Protein AF-A0A166MZ26-F1 (afdb_monomer_lite)

Sequence (326 aa):
MDIFSALHQPAPILRTLHLRFDRKETHPVVSSALSSSIFASDAPQLREIFLLNVELPPQFPASFRRLESSMFSSFSTRRFPLEFVAFCPNLHDFVVYGKDMQLTPGSTPHNHDQNRNRLQRVLIVLKTGYHDALDAIGAAHIQDVGVGMGMTDHHGQFLDVLRHDGPLEMFIAIRNAGLLVEYRNVKSGLYRRFVAPRDMKPDAPLVAHYVKNTTLSSRVETFYTSTGLLSALNALHRLPECTLFGIGIDPGHGLYAQDMPVSVPKLRKLEIWGDEGHVDAGAVAAFIERCLTDIPIPLTVAFQSSLTVTGTLDGDRFILADPFSE

Organism: NCBI:txid1314781

Radius of gyration: 23.47 Å; chains: 1; bounding box: 51×43×66 Å

Structure (mmCIF, N/CA/C/O backbone):
data_AF-A0A166MZ26-F1
#
_entry.id   AF-A0A166MZ26-F1
#
loop_
_atom_site.group_PDB
_atom_site.id
_atom_site.type_symbol
_atom_site.label_atom_id
_atom_site.label_alt_id
_atom_site.label_comp_id
_atom_site.label_asym_id
_atom_site.label_entity_id
_atom_site.label_seq_id
_atom_site.pdbx_PDB_ins_code
_atom_site.Cartn_x
_atom_site.Cartn_y
_atom_site.Cartn_z
_atom_site.occupancy
_atom_site.B_iso_or_equiv
_atom_site.auth_seq_id
_atom_site.auth_comp_id
_atom_site.auth_asym_id
_atom_site.auth_atom_id
_atom_site.pdbx_PDB_model_num
ATOM 1 N N . MET A 1 1 ? 15.932 -21.140 -30.440 1.00 36.84 1 MET A N 1
ATOM 2 C CA . MET A 1 1 ? 15.379 -20.452 -31.623 1.00 36.84 1 MET A CA 1
ATOM 3 C C . MET A 1 1 ? 14.570 -19.291 -31.087 1.00 36.84 1 MET A C 1
ATOM 5 O O . MET A 1 1 ? 13.717 -19.519 -30.240 1.00 36.84 1 MET A O 1
ATOM 9 N N . ASP A 1 2 ? 14.952 -18.073 -31.443 1.00 44.28 2 ASP A N 1
ATOM 10 C CA . ASP A 1 2 ? 14.504 -16.868 -30.757 1.00 44.28 2 ASP A CA 1
ATOM 11 C C . ASP A 1 2 ? 13.169 -16.375 -31.343 1.00 44.28 2 ASP A C 1
ATOM 13 O O . ASP A 1 2 ? 13.107 -15.992 -32.517 1.00 44.28 2 ASP A O 1
ATOM 17 N N . ILE A 1 3 ? 12.095 -16.406 -30.544 1.00 50.50 3 ILE A N 1
ATOM 18 C CA . ILE A 1 3 ? 10.762 -15.897 -30.928 1.00 50.50 3 ILE A CA 1
ATOM 19 C C . ILE A 1 3 ? 10.839 -14.419 -31.354 1.00 50.50 3 ILE A C 1
ATOM 21 O O . ILE A 1 3 ? 9.982 -13.948 -32.097 1.00 50.50 3 ILE A O 1
ATOM 25 N N . PHE A 1 4 ? 11.897 -13.693 -30.977 1.00 53.53 4 PHE A N 1
ATOM 26 C CA . PHE A 1 4 ? 12.098 -12.295 -31.360 1.00 53.53 4 PHE A CA 1
ATOM 27 C C . PHE A 1 4 ? 12.323 -12.078 -32.864 1.00 53.53 4 PHE A C 1
ATOM 29 O O . PHE A 1 4 ? 12.077 -10.977 -33.355 1.00 53.53 4 PHE A O 1
ATOM 36 N N . SER A 1 5 ? 12.673 -13.118 -33.631 1.00 53.59 5 SER A N 1
ATOM 37 C CA . SER A 1 5 ? 12.641 -13.055 -35.103 1.00 53.59 5 SER A CA 1
ATOM 38 C C . SER A 1 5 ? 11.220 -12.849 -35.660 1.00 53.59 5 SER A C 1
ATOM 40 O O . SER A 1 5 ? 11.060 -12.181 -36.677 1.00 53.59 5 SER A O 1
ATOM 42 N N . ALA A 1 6 ? 10.177 -13.319 -34.962 1.00 51.44 6 ALA A N 1
ATOM 43 C CA . ALA A 1 6 ? 8.777 -13.094 -35.337 1.00 51.44 6 ALA A CA 1
ATOM 44 C C . ALA A 1 6 ? 8.298 -11.656 -35.052 1.00 51.44 6 ALA A C 1
ATOM 46 O O . ALA A 1 6 ? 7.378 -11.180 -35.707 1.00 51.44 6 ALA A O 1
ATOM 47 N N . LEU A 1 7 ? 8.952 -10.935 -34.130 1.00 54.91 7 LEU A N 1
ATOM 48 C CA . LEU A 1 7 ? 8.683 -9.513 -33.863 1.00 54.91 7 LEU A CA 1
ATOM 49 C C . LEU A 1 7 ? 9.318 -8.569 -34.896 1.00 54.91 7 LEU A C 1
ATOM 51 O O . LEU A 1 7 ? 9.093 -7.369 -34.835 1.00 54.91 7 LEU A O 1
ATOM 55 N N . HIS A 1 8 ? 10.094 -9.087 -35.855 1.00 58.84 8 HIS A N 1
ATOM 56 C CA . HIS A 1 8 ? 10.559 -8.296 -37.002 1.00 58.84 8 HIS A CA 1
ATOM 57 C C . HIS A 1 8 ? 9.459 -8.116 -38.070 1.00 58.84 8 HIS A C 1
ATOM 59 O O . HIS A 1 8 ? 9.708 -7.520 -39.115 1.00 58.84 8 HIS A O 1
ATOM 65 N N . GLN A 1 9 ? 8.255 -8.651 -37.830 1.00 61.81 9 GLN A N 1
ATOM 66 C CA . GLN A 1 9 ? 7.058 -8.406 -38.632 1.00 61.81 9 GLN A CA 1
ATOM 67 C C . GLN A 1 9 ? 6.142 -7.391 -37.931 1.00 61.81 9 GLN A C 1
ATOM 69 O O . GLN A 1 9 ? 6.120 -7.356 -36.697 1.00 61.81 9 GLN A O 1
ATOM 74 N N . PRO A 1 10 ? 5.343 -6.607 -38.683 1.00 66.00 10 PRO A N 1
ATOM 75 C CA . PRO A 1 10 ? 4.399 -5.669 -38.096 1.00 66.00 10 PRO A CA 1
ATOM 76 C C . PRO A 1 10 ? 3.491 -6.326 -37.052 1.00 66.00 10 PRO A C 1
ATOM 78 O O . PRO A 1 10 ? 2.862 -7.349 -37.320 1.00 66.00 10 PRO A O 1
ATOM 81 N N . ALA A 1 11 ? 3.372 -5.705 -35.878 1.00 73.31 11 ALA A N 1
ATOM 82 C CA . ALA A 1 11 ? 2.560 -6.176 -34.759 1.00 73.31 11 ALA A CA 1
ATOM 83 C C . ALA A 1 11 ? 1.410 -5.185 -34.455 1.00 73.31 11 ALA A C 1
ATOM 85 O O . ALA A 1 11 ? 1.315 -4.654 -33.343 1.00 73.31 11 ALA A O 1
ATOM 86 N N . PRO A 1 12 ? 0.506 -4.910 -35.424 1.00 75.88 12 PRO A N 1
ATOM 87 C CA . PRO A 1 12 ? -0.431 -3.781 -35.379 1.00 75.88 12 PRO A CA 1
ATOM 88 C C . PRO A 1 12 ? -1.416 -3.825 -34.203 1.00 75.88 12 PRO A C 1
ATOM 90 O O . PRO A 1 12 ? -1.951 -2.793 -33.798 1.00 75.88 12 PRO A O 1
ATOM 93 N N . ILE A 1 13 ? -1.648 -5.020 -33.659 1.00 83.19 13 ILE A N 1
ATOM 94 C CA . ILE A 1 13 ? -2.567 -5.291 -32.550 1.00 83.19 13 ILE A CA 1
ATOM 95 C C . ILE A 1 13 ? -1.851 -5.505 -31.209 1.00 83.19 13 ILE A C 1
ATOM 97 O O . ILE A 1 13 ? -2.515 -5.765 -30.208 1.00 83.19 13 ILE A O 1
ATOM 101 N N . LEU A 1 14 ? -0.515 -5.436 -31.168 1.00 84.00 14 LEU A N 1
ATOM 102 C CA . LEU A 1 14 ? 0.243 -5.635 -29.935 1.00 84.00 14 LEU A CA 1
ATOM 103 C C . LEU A 1 14 ? -0.072 -4.504 -28.956 1.00 84.00 14 LEU A C 1
ATOM 105 O O . LEU A 1 14 ? 0.273 -3.351 -29.206 1.00 84.00 14 LEU A O 1
ATOM 109 N N . ARG A 1 15 ? -0.725 -4.852 -27.845 1.00 88.06 15 ARG A N 1
ATOM 110 C CA . ARG A 1 15 ? -1.086 -3.919 -26.766 1.00 88.06 15 ARG A CA 1
ATOM 111 C C . ARG A 1 15 ? -0.145 -3.986 -25.573 1.00 88.06 15 ARG A C 1
ATOM 113 O O . ARG A 1 15 ? 0.171 -2.951 -24.993 1.00 88.06 15 ARG A O 1
ATOM 120 N N . THR A 1 16 ? 0.345 -5.181 -25.272 1.00 89.62 16 THR A N 1
ATOM 121 C CA . THR A 1 16 ? 1.123 -5.459 -24.067 1.00 89.62 16 THR A CA 1
ATOM 122 C C . THR A 1 16 ? 2.343 -6.293 -24.431 1.00 89.62 16 THR A C 1
ATOM 124 O O . THR A 1 16 ? 2.218 -7.308 -25.118 1.00 89.62 16 THR A O 1
ATOM 127 N N . LEU A 1 17 ? 3.524 -5.878 -23.970 1.00 87.25 17 LEU A N 1
ATOM 128 C CA . LEU A 1 17 ? 4.780 -6.597 -24.181 1.00 87.25 17 LEU A CA 1
ATOM 129 C C . LEU A 1 17 ? 5.407 -6.996 -22.846 1.00 87.25 17 LEU A C 1
ATOM 131 O O . LEU A 1 17 ? 5.770 -6.143 -22.040 1.00 87.25 17 LEU A O 1
ATOM 135 N N . HIS A 1 18 ? 5.575 -8.300 -22.627 1.00 88.50 18 HIS A N 1
ATOM 136 C CA . HIS A 1 18 ? 6.269 -8.836 -21.457 1.00 88.50 18 HIS A CA 1
ATOM 137 C C . HIS A 1 18 ? 7.569 -9.498 -21.906 1.00 88.50 18 HIS A C 1
ATOM 139 O O . HIS A 1 18 ? 7.536 -10.516 -22.593 1.00 88.50 18 HIS A O 1
ATOM 145 N N . LEU A 1 19 ? 8.708 -8.960 -21.475 1.00 85.81 19 LEU A N 1
ATOM 146 C CA . LEU A 1 19 ? 10.014 -9.579 -21.688 1.00 85.81 19 LEU A CA 1
ATOM 147 C C . LEU A 1 19 ? 10.599 -9.961 -20.338 1.00 85.81 19 LEU A C 1
ATOM 149 O O . LEU A 1 19 ? 10.724 -9.129 -19.439 1.00 85.81 19 LEU A O 1
ATOM 153 N N . ARG A 1 20 ? 10.924 -11.242 -20.182 1.00 84.38 20 ARG A N 1
ATOM 154 C CA . ARG A 1 20 ? 11.409 -11.797 -18.921 1.00 84.38 20 ARG A CA 1
ATOM 155 C C . ARG A 1 20 ? 12.573 -12.730 -19.191 1.00 84.38 20 ARG A C 1
ATOM 157 O O . ARG A 1 20 ? 12.407 -13.706 -19.916 1.00 84.38 20 ARG A O 1
ATOM 164 N N . PHE A 1 21 ? 13.710 -12.444 -18.575 1.00 79.94 21 PHE A N 1
ATOM 165 C CA . PHE A 1 21 ? 14.882 -13.315 -18.603 1.00 79.94 21 PHE A CA 1
ATOM 166 C C . PHE A 1 21 ? 15.144 -13.901 -17.214 1.00 79.94 21 PHE A C 1
ATOM 168 O O . PHE A 1 21 ? 14.696 -13.347 -16.204 1.00 79.94 21 PHE A O 1
ATOM 175 N N . ASP A 1 22 ? 15.803 -15.065 -17.178 1.00 73.06 22 ASP A N 1
ATOM 176 C CA . ASP A 1 22 ? 16.037 -15.822 -15.945 1.00 73.06 22 ASP A CA 1
ATOM 177 C C . ASP A 1 22 ? 16.770 -14.959 -14.902 1.00 73.06 22 ASP A C 1
ATOM 179 O O . ASP A 1 22 ? 17.637 -14.140 -15.210 1.00 73.06 22 ASP A O 1
ATOM 183 N N . ARG A 1 23 ? 16.414 -15.165 -13.634 1.00 64.44 23 ARG A N 1
ATOM 184 C CA . ARG A 1 23 ? 17.009 -14.510 -12.464 1.00 64.44 23 ARG A CA 1
ATOM 185 C C . ARG A 1 23 ? 18.457 -14.938 -12.221 1.00 64.44 23 ARG A C 1
ATOM 187 O O . ARG A 1 23 ? 19.134 -14.312 -11.413 1.00 64.44 23 ARG A O 1
ATOM 194 N N . LYS A 1 24 ? 18.905 -16.022 -12.864 1.00 65.62 24 LYS A N 1
ATOM 195 C CA . LYS A 1 24 ? 20.288 -16.517 -12.796 1.00 65.62 24 LYS A CA 1
ATOM 196 C C . LYS A 1 24 ? 21.265 -15.707 -13.651 1.00 65.62 24 LYS A C 1
ATOM 198 O O . LYS A 1 24 ? 22.465 -15.796 -13.413 1.00 65.62 24 LYS A O 1
ATOM 203 N N . GLU A 1 25 ? 20.766 -14.927 -14.610 1.00 64.56 25 GLU A N 1
ATOM 204 C CA . GLU A 1 25 ? 21.599 -14.044 -15.425 1.00 64.56 25 GLU A CA 1
ATOM 205 C C . GLU A 1 25 ? 22.102 -12.878 -14.570 1.00 64.56 25 GLU A C 1
ATOM 207 O O . GLU A 1 25 ? 21.323 -12.048 -14.091 1.00 64.56 25 GLU A O 1
ATOM 212 N N . THR A 1 26 ? 23.420 -12.812 -14.372 1.00 64.56 26 THR A N 1
ATOM 213 C CA . THR A 1 26 ? 24.077 -11.773 -13.562 1.00 64.56 26 THR A CA 1
ATOM 214 C C . THR A 1 26 ? 24.031 -10.392 -14.216 1.00 64.56 26 THR A C 1
ATOM 216 O O . THR A 1 26 ? 24.267 -9.382 -13.549 1.00 64.56 26 THR A O 1
ATOM 219 N N . HIS A 1 27 ? 23.710 -10.333 -15.510 1.00 68.00 27 HIS A N 1
ATOM 220 C CA . HIS A 1 27 ? 23.586 -9.105 -16.283 1.00 68.00 27 HIS A CA 1
ATOM 221 C C . HIS A 1 27 ? 22.223 -9.040 -16.984 1.00 68.00 27 HIS A C 1
ATOM 223 O O . HIS A 1 27 ? 21.739 -10.071 -17.451 1.00 68.00 27 HIS A O 1
ATOM 229 N N . PRO A 1 28 ? 21.602 -7.849 -17.094 1.00 69.69 28 PRO A N 1
ATOM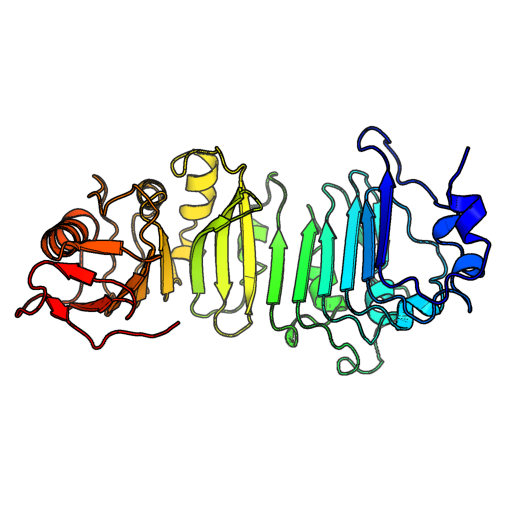 230 C CA . PRO A 1 28 ? 20.389 -7.690 -17.879 1.00 69.69 28 PRO A CA 1
ATOM 231 C C . PRO A 1 28 ? 20.662 -8.031 -19.335 1.00 69.69 28 PRO A C 1
ATOM 233 O O . PRO A 1 28 ? 21.724 -7.704 -19.871 1.00 69.69 28 PRO A O 1
ATOM 236 N N . VAL A 1 29 ? 19.684 -8.651 -19.979 1.00 77.75 29 VAL A N 1
ATOM 237 C CA . VAL A 1 29 ? 19.809 -9.052 -21.375 1.00 77.75 29 VAL A CA 1
ATOM 238 C C . VAL A 1 29 ? 19.468 -7.869 -22.272 1.00 77.75 29 VAL A C 1
ATOM 240 O O . VAL A 1 29 ? 18.396 -7.271 -22.154 1.00 77.75 29 VAL A O 1
ATOM 243 N N . VAL A 1 30 ? 20.365 -7.550 -23.204 1.00 77.94 30 VAL A N 1
ATOM 244 C CA . VAL A 1 30 ? 20.043 -6.672 -24.332 1.00 77.94 30 VAL A CA 1
ATOM 245 C C . VAL A 1 30 ? 19.147 -7.465 -25.273 1.00 77.94 30 VAL A C 1
ATOM 247 O O . VAL A 1 30 ? 19.606 -8.354 -25.990 1.00 77.94 30 VAL A O 1
ATOM 250 N N . SER A 1 31 ? 17.848 -7.181 -25.239 1.00 73.81 31 SER A N 1
ATOM 251 C CA . SER A 1 31 ? 16.897 -7.852 -26.117 1.00 73.81 31 SER A CA 1
ATOM 252 C C . SER A 1 31 ? 16.785 -7.101 -27.437 1.00 73.81 31 SER A C 1
ATOM 254 O O . SER A 1 31 ? 16.426 -5.923 -27.464 1.00 73.81 31 SER A O 1
ATOM 256 N N . SER A 1 32 ? 17.015 -7.811 -28.544 1.00 70.69 32 SER A N 1
ATOM 257 C CA . SER A 1 32 ? 16.735 -7.301 -29.889 1.00 70.69 32 SER A CA 1
ATOM 258 C C . SER A 1 32 ? 15.274 -6.878 -30.044 1.00 70.69 32 SER A C 1
ATOM 260 O O . SER A 1 32 ? 15.013 -5.953 -30.805 1.00 70.69 32 SER A O 1
ATOM 262 N N . ALA A 1 33 ? 14.354 -7.458 -29.255 1.00 68.56 33 ALA A N 1
ATOM 263 C CA . ALA A 1 33 ? 12.940 -7.095 -29.197 1.00 68.56 33 ALA A CA 1
ATOM 264 C C . ALA A 1 33 ? 12.696 -5.627 -28.822 1.00 68.56 33 ALA A C 1
ATOM 266 O O . ALA A 1 33 ? 11.638 -5.113 -29.146 1.00 68.56 33 ALA A O 1
ATOM 267 N N . LEU A 1 34 ? 13.644 -4.957 -28.154 1.00 74.31 34 LEU A N 1
ATOM 268 C CA . LEU A 1 34 ? 13.553 -3.540 -27.784 1.00 74.31 34 LEU A CA 1
ATOM 269 C C . LEU A 1 34 ? 14.206 -2.594 -28.794 1.00 74.31 34 LEU A C 1
ATOM 271 O O . LEU A 1 34 ? 14.275 -1.391 -28.544 1.00 74.31 34 LEU A O 1
ATOM 275 N N . SER A 1 35 ? 14.678 -3.111 -29.929 1.00 69.62 35 SER A N 1
ATOM 276 C CA . SER A 1 35 ? 15.239 -2.282 -30.991 1.00 69.62 35 SER A CA 1
ATOM 277 C C . SER A 1 35 ? 14.223 -1.239 -31.458 1.00 69.62 35 SER A C 1
ATOM 279 O O . SER A 1 35 ? 13.043 -1.538 -31.665 1.00 69.62 35 SER A O 1
ATOM 281 N N . SER A 1 36 ? 14.694 -0.015 -31.702 1.00 64.12 36 SER A N 1
ATOM 282 C CA . SER A 1 36 ? 13.882 1.049 -32.299 1.00 64.12 36 SER A CA 1
ATOM 283 C C . SER A 1 36 ? 13.267 0.618 -33.634 1.00 64.12 36 SER A C 1
ATOM 285 O O . SER A 1 36 ? 12.156 1.038 -33.945 1.00 64.12 36 SER A O 1
ATOM 287 N N . SER A 1 37 ? 13.923 -0.287 -34.369 1.00 62.22 37 SER A N 1
ATOM 288 C CA . SER A 1 37 ? 13.424 -0.849 -35.628 1.00 62.22 37 SER A CA 1
ATOM 289 C C . SER A 1 37 ? 12.193 -1.749 -35.478 1.00 62.22 37 SER A C 1
ATOM 291 O O . SER A 1 37 ? 11.463 -1.899 -36.445 1.00 62.22 37 SER A O 1
ATOM 293 N N . ILE A 1 38 ? 11.945 -2.333 -34.299 1.00 61.50 38 ILE A N 1
ATOM 294 C CA . ILE A 1 38 ? 10.808 -3.244 -34.063 1.00 61.50 38 ILE A CA 1
ATOM 295 C C . ILE A 1 38 ? 9.529 -2.478 -33.711 1.00 61.50 38 ILE A C 1
ATOM 297 O O . ILE A 1 38 ? 8.429 -2.950 -33.985 1.00 61.50 38 ILE A O 1
ATOM 301 N N . PHE A 1 39 ? 9.638 -1.275 -33.134 1.00 62.38 39 PHE A N 1
ATOM 302 C CA . PHE A 1 39 ? 8.455 -0.506 -32.732 1.00 62.38 39 PHE A CA 1
ATOM 303 C C . PHE A 1 39 ? 8.335 0.903 -33.327 1.00 62.38 39 PHE A C 1
ATOM 305 O O . PHE A 1 39 ? 7.443 1.650 -32.925 1.00 62.38 39 PHE A O 1
ATOM 312 N N . ALA A 1 40 ? 9.188 1.299 -34.274 1.00 56.06 40 ALA A N 1
ATOM 313 C CA . ALA A 1 40 ? 9.112 2.625 -34.898 1.00 56.06 40 ALA A CA 1
ATOM 314 C C . ALA A 1 40 ? 7.775 2.895 -35.622 1.00 56.06 40 ALA A C 1
ATOM 316 O O . ALA A 1 40 ? 7.303 4.031 -35.610 1.00 56.06 40 ALA A O 1
ATOM 317 N N . SER A 1 41 ? 7.133 1.872 -36.195 1.00 56.44 41 SER A N 1
ATOM 318 C CA . SER A 1 41 ? 5.846 1.995 -36.913 1.00 56.44 41 SER A CA 1
ATOM 319 C C . SER A 1 41 ? 4.860 0.853 -36.651 1.00 56.44 41 SER A C 1
ATOM 321 O O . SER A 1 41 ? 3.683 0.954 -36.992 1.00 56.44 41 SER A O 1
ATOM 323 N N . ASP A 1 42 ? 5.320 -0.212 -35.998 1.00 64.88 42 ASP A N 1
ATOM 324 C CA . ASP A 1 42 ? 4.745 -1.544 -36.185 1.00 64.88 42 ASP A CA 1
ATOM 325 C C . ASP A 1 42 ? 3.889 -2.032 -35.013 1.00 64.88 42 ASP A C 1
ATOM 327 O O . ASP A 1 42 ? 3.102 -2.956 -35.187 1.00 64.88 42 ASP A O 1
ATOM 331 N N . ALA A 1 43 ? 3.955 -1.368 -33.853 1.00 78.12 43 ALA A N 1
ATOM 332 C CA . ALA A 1 43 ? 3.103 -1.636 -32.688 1.00 78.12 43 ALA A CA 1
ATOM 333 C C . ALA A 1 43 ? 2.317 -0.381 -32.241 1.00 78.12 43 ALA A C 1
ATOM 335 O O . ALA A 1 43 ? 2.500 0.122 -31.129 1.00 78.12 43 ALA A O 1
ATOM 336 N N . PRO A 1 44 ? 1.432 0.178 -33.088 1.00 81.19 44 PRO A N 1
ATOM 337 C CA . PRO A 1 44 ? 0.693 1.406 -32.798 1.00 81.19 44 PRO A CA 1
ATOM 338 C C . PRO A 1 44 ? -0.256 1.299 -31.591 1.00 81.19 44 PRO A C 1
ATOM 340 O O . PRO A 1 44 ? -0.610 2.324 -30.991 1.00 81.19 44 PRO A O 1
ATOM 343 N N . GLN A 1 45 ? -0.685 0.086 -31.244 1.00 86.50 45 GLN A N 1
ATOM 344 C CA . GLN A 1 45 ? -1.578 -0.176 -30.117 1.00 86.50 45 GLN A CA 1
ATOM 345 C C . GLN A 1 45 ? -0.846 -0.460 -28.804 1.00 86.50 45 GLN A C 1
ATOM 347 O O . GLN A 1 45 ? -1.522 -0.670 -27.804 1.00 86.50 45 GLN A O 1
ATOM 352 N N . LEU A 1 46 ? 0.491 -0.421 -28.771 1.00 89.25 46 LEU A N 1
ATOM 353 C CA . LEU A 1 46 ? 1.243 -0.705 -27.552 1.00 89.25 46 LEU A CA 1
ATOM 354 C C . LEU A 1 46 ? 0.882 0.322 -26.469 1.00 89.25 46 LEU A C 1
ATOM 356 O O . LEU A 1 46 ? 0.941 1.531 -26.716 1.00 89.25 46 LEU A O 1
ATOM 360 N N . ARG A 1 47 ? 0.466 -0.176 -25.304 1.00 91.88 47 ARG A N 1
ATOM 361 C CA . ARG A 1 47 ? 0.092 0.589 -24.105 1.00 91.88 47 ARG A CA 1
ATOM 362 C C . ARG A 1 47 ? 0.859 0.155 -22.874 1.00 91.88 47 ARG A C 1
ATOM 364 O O . ARG A 1 47 ? 1.071 0.975 -21.989 1.00 91.88 47 ARG A O 1
ATOM 371 N N . GLU A 1 48 ? 1.313 -1.090 -22.832 1.00 93.50 48 GLU A N 1
ATOM 372 C CA . GLU A 1 48 ? 1.911 -1.645 -21.627 1.00 93.50 48 GLU A CA 1
ATOM 373 C C . GLU A 1 48 ? 3.224 -2.364 -21.924 1.00 93.50 48 GLU A C 1
ATOM 375 O O . GLU A 1 48 ? 3.331 -3.128 -22.892 1.00 93.50 48 GLU A O 1
ATOM 380 N N . ILE A 1 49 ? 4.219 -2.156 -21.062 1.00 90.88 49 ILE A N 1
ATOM 381 C CA . ILE A 1 49 ? 5.492 -2.871 -21.138 1.00 90.88 49 ILE A CA 1
ATOM 382 C C . ILE A 1 49 ? 5.956 -3.353 -19.765 1.00 90.88 49 ILE A C 1
ATOM 384 O O . ILE A 1 49 ? 6.009 -2.595 -18.801 1.00 90.88 49 ILE A O 1
ATOM 388 N N . PHE A 1 50 ? 6.338 -4.624 -19.686 1.00 90.88 50 PHE A N 1
ATOM 389 C CA . PHE A 1 50 ? 6.822 -5.248 -18.460 1.00 90.88 50 PHE A CA 1
ATOM 390 C C . PHE A 1 50 ? 8.155 -5.932 -18.737 1.00 90.88 50 PHE A C 1
ATOM 392 O O . PHE A 1 50 ? 8.215 -6.956 -19.422 1.00 90.88 50 PHE A O 1
ATOM 399 N N . LEU A 1 51 ? 9.229 -5.361 -18.201 1.00 88.50 51 LEU A N 1
ATOM 400 C CA . LEU A 1 51 ? 10.596 -5.810 -18.417 1.00 88.50 51 LEU A CA 1
ATOM 401 C C . LEU A 1 51 ? 11.192 -6.380 -17.131 1.00 88.50 51 LEU A C 1
ATOM 403 O O . LEU A 1 51 ? 11.314 -5.684 -16.124 1.00 88.50 51 LEU A O 1
ATOM 407 N N . LEU A 1 52 ? 11.611 -7.644 -17.178 1.00 86.50 52 LEU A N 1
ATOM 408 C CA . LEU A 1 52 ? 12.317 -8.324 -16.094 1.00 86.50 52 LEU A CA 1
ATOM 409 C C . LEU A 1 52 ? 13.703 -8.772 -16.564 1.00 86.50 52 LEU A C 1
ATOM 411 O O . LEU A 1 52 ? 13.817 -9.638 -17.431 1.00 86.50 52 LEU A O 1
ATOM 415 N N . ASN A 1 53 ? 14.735 -8.210 -15.938 1.00 82.50 53 ASN A N 1
ATOM 416 C CA . ASN A 1 53 ? 16.147 -8.423 -16.245 1.00 82.50 53 ASN A CA 1
ATOM 417 C C . ASN A 1 53 ? 16.497 -8.108 -17.714 1.00 82.50 53 ASN A C 1
ATOM 419 O O . ASN A 1 53 ? 17.264 -8.827 -18.350 1.00 82.50 53 ASN A O 1
ATOM 423 N N . VAL A 1 54 ? 15.909 -7.034 -18.257 1.00 83.38 54 VAL A N 1
ATOM 424 C CA . VAL A 1 54 ? 16.140 -6.549 -19.628 1.00 83.38 54 VAL A CA 1
ATOM 425 C C . VAL A 1 54 ? 16.806 -5.182 -19.582 1.00 83.38 54 VAL A C 1
ATOM 427 O O . VAL A 1 54 ? 16.410 -4.324 -18.793 1.00 83.38 54 VAL A O 1
ATOM 430 N N . GLU A 1 55 ? 17.796 -4.968 -20.441 1.00 80.94 55 GLU A N 1
ATOM 431 C CA . GLU A 1 55 ? 18.412 -3.659 -20.628 1.00 80.94 55 GLU A CA 1
ATOM 432 C C . GLU A 1 55 ? 17.539 -2.772 -21.526 1.00 80.94 55 GLU A C 1
ATOM 434 O O . GLU A 1 55 ? 17.186 -3.160 -22.642 1.00 80.94 55 GLU A O 1
ATOM 439 N N . LEU A 1 56 ? 17.199 -1.574 -21.040 1.00 81.38 56 LEU A N 1
ATOM 440 C CA . LEU A 1 56 ? 16.569 -0.552 -21.871 1.00 81.38 56 LEU A CA 1
ATOM 441 C C . LEU A 1 56 ? 17.556 -0.079 -22.951 1.00 81.38 56 LEU A C 1
ATOM 443 O O . LEU A 1 56 ? 18.720 0.174 -22.632 1.00 81.38 56 LEU A O 1
ATOM 447 N N . PRO A 1 57 ? 17.117 0.076 -24.212 1.00 79.69 57 PRO A N 1
ATOM 448 C CA . PRO A 1 57 ? 17.983 0.573 -25.270 1.00 79.69 57 PRO A CA 1
ATOM 449 C C . PRO A 1 57 ? 18.383 2.034 -24.998 1.00 79.69 57 PRO A C 1
ATOM 451 O O . PRO A 1 57 ? 17.592 2.787 -24.429 1.00 79.69 57 PRO A O 1
ATOM 454 N N . PRO A 1 58 ? 19.562 2.479 -25.471 1.00 76.06 58 PRO A N 1
ATOM 455 C CA . PRO A 1 58 ? 20.006 3.870 -25.327 1.00 76.06 58 PRO A CA 1
ATOM 456 C C . PRO A 1 58 ? 19.132 4.868 -26.104 1.00 76.06 58 PRO A C 1
ATOM 458 O O . PRO A 1 58 ? 19.200 6.067 -25.868 1.00 76.06 58 PRO A O 1
ATOM 461 N N . GLN A 1 59 ? 18.328 4.387 -27.056 1.00 79.75 59 GLN A N 1
ATOM 462 C CA . GLN A 1 59 ? 17.332 5.175 -27.773 1.00 79.75 59 GLN A CA 1
ATOM 463 C C . GLN A 1 59 ? 15.977 4.489 -27.635 1.00 79.75 59 GLN A C 1
ATOM 465 O O . GLN A 1 59 ? 15.809 3.348 -28.072 1.00 79.75 59 GLN A O 1
ATOM 470 N N . PHE A 1 60 ? 15.005 5.180 -27.040 1.00 84.38 60 PHE A N 1
ATOM 471 C CA . PHE A 1 60 ? 13.674 4.616 -26.844 1.00 84.38 60 PHE A CA 1
ATOM 472 C C . PHE A 1 60 ? 12.896 4.544 -28.169 1.00 84.38 60 PHE A C 1
ATOM 474 O O . PHE A 1 60 ? 12.843 5.533 -28.910 1.00 84.38 60 PHE A O 1
ATOM 481 N N . PRO A 1 61 ? 12.252 3.405 -28.476 1.00 84.44 61 PRO A N 1
ATOM 482 C CA . PRO A 1 61 ? 11.365 3.291 -29.625 1.00 84.44 61 PRO A CA 1
ATOM 483 C C . PRO A 1 61 ? 10.217 4.310 -29.569 1.00 84.44 61 PRO A C 1
ATOM 485 O O . PRO A 1 61 ? 9.625 4.536 -28.516 1.00 84.44 61 PRO A O 1
ATOM 488 N N . ALA A 1 62 ? 9.850 4.903 -30.710 1.00 82.94 62 ALA A N 1
ATOM 489 C CA . ALA A 1 62 ? 8.821 5.950 -30.771 1.00 82.94 62 ALA A CA 1
ATOM 490 C C . ALA A 1 62 ? 7.442 5.501 -30.244 1.00 82.94 62 ALA A C 1
ATOM 492 O O . ALA A 1 62 ? 6.695 6.318 -29.701 1.00 82.94 62 ALA A O 1
ATOM 493 N N . SER A 1 63 ? 7.115 4.210 -30.355 1.00 83.56 63 SER A N 1
ATOM 494 C CA . SER A 1 63 ? 5.907 3.607 -29.774 1.00 83.56 63 SER A CA 1
ATOM 495 C C . SER A 1 63 ? 5.796 3.801 -28.264 1.00 83.56 63 SER A C 1
ATOM 497 O O . SER A 1 63 ? 4.678 3.896 -27.760 1.00 83.56 63 SER A O 1
ATOM 499 N N . PHE A 1 64 ? 6.918 3.915 -27.541 1.00 87.69 64 PHE A N 1
ATOM 500 C CA . PHE A 1 64 ? 6.904 4.045 -26.083 1.00 87.69 64 PHE A CA 1
ATOM 501 C C . PHE A 1 64 ? 6.222 5.339 -25.631 1.00 87.69 64 PHE A C 1
ATOM 503 O O . PHE A 1 64 ? 5.640 5.389 -24.554 1.00 87.69 64 PHE A O 1
ATOM 510 N N . ARG A 1 65 ? 6.142 6.350 -26.508 1.00 87.50 65 ARG A N 1
ATOM 511 C CA . ARG A 1 65 ? 5.377 7.581 -26.252 1.00 87.50 65 ARG A CA 1
ATOM 512 C C . ARG A 1 65 ? 3.880 7.338 -26.008 1.00 87.50 65 ARG A C 1
ATOM 514 O O . ARG A 1 65 ? 3.194 8.228 -25.510 1.00 87.50 65 ARG A O 1
ATOM 521 N N . ARG A 1 66 ? 3.358 6.171 -26.400 1.00 88.06 66 ARG A N 1
ATOM 522 C CA . ARG A 1 66 ? 1.951 5.766 -26.241 1.00 88.06 66 ARG A CA 1
ATOM 523 C C . ARG A 1 66 ? 1.711 4.898 -25.007 1.00 88.06 66 ARG A C 1
ATOM 525 O O . ARG A 1 66 ? 0.570 4.510 -24.791 1.00 88.06 66 ARG A O 1
ATOM 532 N N . LEU A 1 67 ? 2.757 4.563 -24.250 1.00 91.50 67 LEU A N 1
ATOM 533 C CA . LEU A 1 67 ? 2.617 3.731 -23.063 1.00 91.50 67 LEU A CA 1
ATOM 534 C C . LEU A 1 67 ? 1.777 4.447 -22.008 1.00 91.50 67 LEU A C 1
ATOM 536 O O . LEU A 1 67 ? 1.996 5.621 -21.723 1.00 91.50 67 LEU A O 1
ATOM 540 N N . GLU A 1 68 ? 0.842 3.693 -21.448 1.00 93.00 68 GLU A N 1
ATOM 541 C CA . GLU A 1 68 ? -0.018 4.050 -20.324 1.00 93.00 68 GLU A CA 1
ATOM 542 C C . GLU A 1 68 ? 0.487 3.377 -19.038 1.00 93.00 68 GLU A C 1
ATOM 544 O O . GLU A 1 68 ? 0.383 3.956 -17.961 1.00 93.00 68 GLU A O 1
ATOM 549 N N . SER A 1 69 ? 1.115 2.199 -19.140 1.00 92.56 69 SER A N 1
ATOM 550 C CA . SER A 1 69 ? 1.682 1.480 -17.996 1.00 92.56 69 SER A CA 1
ATOM 551 C C . SER A 1 69 ? 3.063 0.909 -18.305 1.00 92.56 69 SER A C 1
ATOM 553 O O . SER A 1 69 ? 3.330 0.430 -19.412 1.00 92.56 69 SER A O 1
ATOM 555 N N . SER A 1 70 ? 3.961 0.934 -17.321 1.00 91.62 70 SER A N 1
ATOM 556 C CA . SER A 1 70 ? 5.260 0.280 -17.447 1.00 91.62 70 SER A CA 1
ATOM 557 C C . SER A 1 70 ? 5.799 -0.264 -16.128 1.00 91.62 70 SER A C 1
ATOM 559 O O . SER A 1 70 ? 5.653 0.346 -15.070 1.00 91.62 70 SER A O 1
ATOM 561 N N . MET A 1 71 ? 6.465 -1.415 -16.208 1.00 89.81 71 MET A N 1
ATOM 562 C CA . MET A 1 71 ? 7.172 -2.035 -15.094 1.00 89.81 71 MET A CA 1
ATOM 563 C C . MET A 1 71 ? 8.575 -2.449 -15.515 1.00 89.81 71 MET A C 1
ATOM 565 O O . MET A 1 71 ? 8.752 -3.179 -16.490 1.00 89.81 71 MET A O 1
ATOM 569 N N . PHE A 1 72 ? 9.563 -2.068 -14.715 1.00 87.69 72 PHE A N 1
ATOM 570 C CA . PHE A 1 72 ? 10.956 -2.449 -14.890 1.00 87.69 72 PHE A CA 1
ATOM 571 C C . PHE A 1 72 ? 11.462 -3.123 -13.633 1.00 87.69 72 PHE A C 1
ATOM 573 O O . PHE A 1 72 ? 11.307 -2.608 -12.531 1.00 87.69 72 PHE A O 1
ATOM 580 N N . SER A 1 73 ? 12.080 -4.283 -13.795 1.00 83.56 73 SER A N 1
ATOM 581 C CA . SER A 1 73 ? 12.640 -5.043 -12.693 1.00 83.56 73 SER A CA 1
ATOM 582 C C . SER A 1 73 ? 14.024 -5.554 -13.063 1.00 83.56 73 SER A C 1
ATOM 584 O O . SER A 1 73 ? 14.166 -6.242 -14.070 1.00 83.56 73 SER A O 1
ATOM 586 N N . SER A 1 74 ? 15.038 -5.286 -12.244 1.00 77.94 74 SER A N 1
ATOM 587 C CA . SER A 1 74 ? 16.402 -5.793 -12.446 1.00 77.94 74 SER A CA 1
ATOM 588 C C . SER A 1 74 ? 17.007 -6.308 -11.142 1.00 77.94 74 SER A C 1
ATOM 590 O O . SER A 1 74 ? 16.844 -5.701 -10.086 1.00 77.94 74 SER A O 1
ATOM 592 N N . PHE A 1 75 ? 17.730 -7.426 -11.210 1.00 71.75 75 PHE A N 1
ATOM 593 C CA . PHE A 1 75 ? 18.446 -8.002 -10.062 1.00 71.75 75 PHE A CA 1
ATOM 594 C C . PHE A 1 75 ? 19.940 -7.644 -10.051 1.00 71.75 75 PHE A C 1
ATOM 596 O O . PHE A 1 75 ? 20.680 -8.149 -9.214 1.00 71.75 75 PHE A O 1
ATOM 603 N N . SER A 1 76 ? 20.380 -6.785 -10.972 1.00 67.69 76 SER A N 1
ATOM 604 C CA . SER A 1 76 ? 21.786 -6.421 -11.172 1.00 67.69 76 SER A CA 1
ATOM 605 C C . SER A 1 76 ? 22.060 -4.952 -10.829 1.00 67.69 76 SER A C 1
ATOM 607 O O . SER A 1 76 ? 21.148 -4.123 -10.772 1.00 67.69 76 SER A O 1
ATOM 609 N N . THR A 1 77 ? 23.338 -4.627 -10.625 1.00 59.16 77 THR A N 1
ATOM 610 C CA . THR A 1 77 ? 23.863 -3.273 -10.395 1.00 59.16 77 THR A CA 1
ATOM 611 C C . THR A 1 77 ? 23.811 -2.432 -11.673 1.00 59.16 77 THR A C 1
ATOM 613 O O . THR A 1 77 ? 24.804 -2.303 -12.388 1.00 59.16 77 THR A O 1
ATOM 616 N N . ARG A 1 78 ? 22.649 -1.869 -12.017 1.00 68.00 78 ARG A N 1
ATOM 617 C CA . ARG A 1 78 ? 22.470 -1.105 -13.268 1.00 68.00 78 ARG A CA 1
ATOM 618 C C . ARG A 1 78 ? 21.741 0.214 -13.072 1.00 68.00 78 ARG A C 1
ATOM 620 O O . ARG A 1 78 ? 21.051 0.417 -12.084 1.00 68.00 78 ARG A O 1
ATOM 627 N N . ARG A 1 79 ? 21.932 1.115 -14.035 1.00 71.50 79 ARG A N 1
ATOM 628 C CA . ARG A 1 79 ? 21.338 2.451 -14.075 1.00 71.50 79 ARG A CA 1
ATOM 629 C C . ARG A 1 79 ? 20.027 2.411 -14.861 1.00 71.50 79 ARG A C 1
ATOM 631 O O . ARG A 1 79 ? 20.032 1.933 -15.991 1.00 71.50 79 ARG A O 1
ATOM 638 N N . PHE A 1 80 ? 18.930 2.888 -14.283 1.00 77.56 80 PHE A N 1
ATOM 639 C CA . PHE A 1 80 ? 17.677 3.114 -14.999 1.00 77.56 80 PHE A CA 1
ATOM 640 C C . PHE A 1 80 ? 17.584 4.592 -15.410 1.00 77.56 80 PHE A C 1
ATOM 642 O O . PHE A 1 80 ? 17.677 5.468 -14.541 1.00 77.56 80 PHE A O 1
ATOM 649 N N . PRO A 1 81 ? 17.406 4.888 -16.706 1.00 80.88 81 PRO A N 1
ATOM 650 C CA . PRO A 1 81 ? 17.345 6.256 -17.203 1.00 80.88 81 PRO A CA 1
ATOM 651 C C . PRO A 1 81 ? 15.981 6.894 -16.893 1.00 80.88 81 PRO A C 1
ATOM 653 O O . PRO A 1 81 ? 14.969 6.532 -17.492 1.00 80.88 81 PRO A O 1
ATOM 656 N N . LEU A 1 82 ? 15.938 7.879 -15.986 1.00 77.56 82 LEU A N 1
ATOM 657 C CA . LEU A 1 82 ? 14.690 8.583 -15.635 1.00 77.56 82 LEU A CA 1
ATOM 658 C C . LEU A 1 82 ? 14.079 9.365 -16.806 1.00 77.56 82 LEU A C 1
ATOM 660 O O . LEU A 1 82 ? 12.872 9.589 -16.834 1.00 77.56 82 LEU A O 1
ATOM 664 N N . GLU A 1 83 ? 14.878 9.693 -17.823 1.00 80.38 83 GLU A N 1
ATOM 665 C CA . GLU A 1 83 ? 14.402 10.245 -19.098 1.00 80.38 83 GLU A CA 1
ATOM 666 C C . GLU A 1 83 ? 13.352 9.363 -19.795 1.00 80.38 83 GLU A C 1
ATOM 668 O O . GLU A 1 83 ? 12.560 9.883 -20.578 1.00 80.38 83 GLU A O 1
ATOM 673 N N . PHE A 1 84 ? 13.274 8.063 -19.476 1.00 85.25 84 PHE A N 1
ATOM 674 C CA . PHE A 1 84 ? 12.195 7.189 -19.940 1.00 85.25 84 PHE A CA 1
ATOM 675 C C . PHE A 1 84 ? 10.815 7.729 -19.543 1.00 85.25 84 PHE A C 1
ATOM 677 O O . PHE A 1 84 ? 9.890 7.745 -20.356 1.00 85.25 84 PHE A O 1
ATOM 684 N N . VAL A 1 85 ? 10.687 8.214 -18.305 1.00 83.44 85 VAL A N 1
ATOM 685 C CA . VAL A 1 85 ? 9.433 8.751 -17.769 1.00 83.44 85 VAL A CA 1
ATOM 686 C C . VAL A 1 85 ? 9.025 10.012 -18.529 1.00 83.44 85 VAL A C 1
ATOM 688 O O . VAL A 1 85 ? 7.862 10.163 -18.893 1.00 83.44 85 VAL A O 1
ATOM 691 N N . ALA A 1 86 ? 9.987 10.882 -18.842 1.00 79.62 86 ALA A N 1
ATOM 692 C CA . ALA A 1 86 ? 9.753 12.073 -19.657 1.00 79.62 86 ALA A CA 1
ATOM 693 C C . ALA A 1 86 ? 9.457 11.734 -21.131 1.00 79.62 86 ALA A C 1
ATOM 695 O O . ALA A 1 86 ? 8.707 12.446 -21.801 1.00 79.62 86 ALA A O 1
ATOM 696 N N . PHE A 1 87 ? 10.025 10.642 -21.648 1.00 84.75 87 PHE A N 1
ATOM 697 C CA . PHE A 1 87 ? 9.778 10.173 -23.009 1.00 84.75 87 PHE A CA 1
ATOM 698 C C . PHE A 1 87 ? 8.354 9.629 -23.200 1.00 84.75 87 PHE A C 1
ATOM 700 O O . PHE A 1 87 ? 7.841 9.665 -24.319 1.00 84.75 87 PHE A O 1
ATOM 707 N N . CYS A 1 88 ? 7.701 9.156 -22.136 1.00 88.25 88 CYS A N 1
ATOM 708 C CA . CYS A 1 88 ? 6.381 8.525 -22.176 1.00 88.25 88 CYS A CA 1
ATOM 709 C C . CYS A 1 88 ? 5.292 9.452 -21.592 1.00 88.25 88 CYS A C 1
ATOM 711 O O . CYS A 1 88 ? 4.870 9.246 -20.461 1.00 88.25 88 CYS A O 1
ATOM 713 N N . PRO A 1 89 ? 4.781 10.458 -22.332 1.00 86.19 89 PRO A N 1
ATOM 714 C CA . PRO A 1 89 ? 3.873 11.473 -21.775 1.00 86.19 89 PRO A CA 1
ATOM 715 C C . PRO A 1 89 ? 2.487 10.946 -21.364 1.00 86.19 89 PRO A C 1
ATOM 717 O O . PRO A 1 89 ? 1.773 11.604 -20.610 1.00 86.19 89 PRO A O 1
ATOM 720 N N . ASN A 1 90 ? 2.077 9.786 -21.884 1.00 88.25 90 ASN A N 1
ATOM 721 C CA . ASN A 1 90 ? 0.793 9.161 -21.554 1.00 88.25 90 ASN A CA 1
ATOM 722 C C . ASN A 1 90 ? 0.892 8.197 -20.366 1.00 88.25 90 ASN A C 1
ATOM 724 O O . ASN A 1 90 ? -0.097 7.549 -20.038 1.00 88.25 90 ASN A O 1
ATOM 728 N N . LEU A 1 91 ? 2.068 8.083 -19.742 1.00 89.19 91 LEU A N 1
ATOM 729 C CA . LEU A 1 91 ? 2.301 7.103 -18.698 1.00 89.19 91 LEU A CA 1
ATOM 730 C C . LEU A 1 91 ? 1.480 7.468 -17.459 1.00 89.19 91 LEU A C 1
ATOM 732 O O . LEU A 1 91 ? 1.653 8.537 -16.883 1.00 89.19 91 LEU A O 1
ATOM 736 N N . HIS A 1 92 ? 0.584 6.569 -17.069 1.00 87.94 92 HIS A N 1
ATOM 737 C CA . HIS A 1 92 ? -0.252 6.662 -15.878 1.00 87.94 92 HIS A CA 1
ATOM 738 C C . HIS A 1 92 ? 0.353 5.877 -14.717 1.00 87.94 92 HIS A C 1
ATOM 740 O O . HIS A 1 92 ? 0.367 6.371 -13.589 1.00 87.94 92 HIS A O 1
ATOM 746 N N . ASP A 1 93 ? 0.904 4.700 -15.022 1.00 87.06 93 ASP A N 1
ATOM 747 C CA . ASP A 1 93 ? 1.446 3.762 -14.045 1.00 87.06 93 ASP A CA 1
ATOM 748 C C . ASP A 1 93 ? 2.913 3.450 -14.327 1.00 87.06 93 ASP A C 1
ATOM 750 O O . ASP A 1 93 ? 3.273 2.966 -15.404 1.00 87.06 93 ASP A O 1
ATOM 754 N N . PHE A 1 94 ? 3.769 3.678 -13.336 1.00 87.94 94 PHE A N 1
ATOM 755 C CA . PHE A 1 94 ? 5.195 3.405 -13.445 1.00 87.94 94 PHE A CA 1
ATOM 756 C C . PHE A 1 94 ? 5.704 2.614 -12.248 1.00 87.94 94 PHE A C 1
ATOM 758 O O . PHE A 1 94 ? 5.637 3.065 -11.108 1.00 87.94 94 PHE A O 1
ATOM 765 N N . VAL A 1 95 ? 6.263 1.436 -12.507 1.00 86.12 95 VAL A N 1
ATOM 766 C CA . VAL A 1 95 ? 6.886 0.599 -11.484 1.00 86.12 95 VAL A CA 1
ATOM 767 C C . VAL A 1 95 ? 8.342 0.362 -11.844 1.00 86.12 95 VAL A C 1
ATOM 769 O O . VAL A 1 95 ? 8.662 -0.080 -12.945 1.00 86.12 95 VAL A O 1
ATOM 772 N N . VAL A 1 96 ? 9.239 0.596 -10.898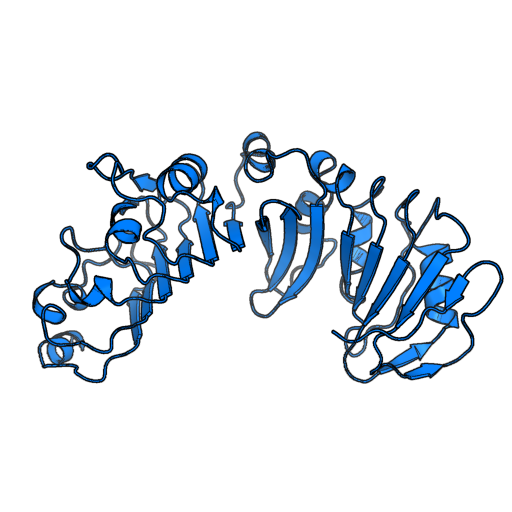 1.00 84.81 96 VAL A N 1
ATOM 773 C CA . VAL A 1 96 ? 10.665 0.330 -11.057 1.00 84.81 96 VAL A CA 1
ATOM 774 C C . VAL A 1 96 ? 11.192 -0.377 -9.813 1.00 84.81 96 VAL A C 1
ATOM 776 O O . VAL A 1 96 ? 11.090 0.128 -8.702 1.00 84.81 96 VAL A O 1
ATOM 779 N N . TYR A 1 97 ? 11.722 -1.584 -9.987 1.00 80.56 97 TYR A N 1
ATOM 780 C CA . TYR A 1 97 ? 12.186 -2.463 -8.918 1.00 80.56 97 TYR A CA 1
ATOM 781 C C . TYR A 1 97 ? 13.617 -2.932 -9.182 1.00 80.56 97 TYR A C 1
ATOM 783 O O . TYR A 1 97 ? 13.937 -3.430 -10.260 1.00 80.56 97 TYR A O 1
ATOM 791 N N . GLY A 1 98 ? 14.491 -2.857 -8.185 1.00 75.75 98 GLY A N 1
ATOM 792 C CA . GLY A 1 98 ? 15.775 -3.536 -8.264 1.00 75.75 98 GLY A CA 1
ATOM 793 C C . GLY A 1 98 ? 16.643 -3.354 -7.035 1.00 75.75 98 GLY A C 1
ATOM 794 O O . GLY A 1 98 ? 16.844 -2.242 -6.553 1.00 75.75 98 GLY A O 1
ATOM 795 N N . LYS A 1 99 ? 17.186 -4.471 -6.541 1.00 65.19 99 LYS A N 1
ATOM 796 C CA . LYS A 1 99 ? 17.978 -4.509 -5.305 1.00 65.19 99 LYS A CA 1
ATOM 797 C C . LYS A 1 99 ? 19.229 -3.636 -5.383 1.00 65.19 99 LYS A C 1
ATOM 799 O O . LYS A 1 99 ? 19.550 -2.975 -4.410 1.00 65.19 99 LYS A O 1
ATOM 804 N N . ASP A 1 100 ? 19.913 -3.615 -6.520 1.00 68.38 100 ASP A N 1
ATOM 805 C CA . ASP A 1 100 ? 21.143 -2.833 -6.695 1.00 68.38 100 ASP A CA 1
ATOM 806 C C . ASP A 1 100 ? 21.039 -1.847 -7.870 1.00 68.38 100 ASP A C 1
ATOM 808 O O . ASP A 1 100 ? 22.038 -1.328 -8.370 1.00 68.38 100 ASP A O 1
ATOM 812 N N . MET A 1 101 ? 19.812 -1.574 -8.315 1.00 73.25 101 MET A N 1
ATOM 813 C CA . MET A 1 101 ? 19.556 -0.634 -9.394 1.00 73.25 101 MET A CA 1
ATOM 814 C C . MET A 1 101 ? 19.690 0.807 -8.888 1.00 73.25 101 MET A C 1
ATOM 816 O O . MET A 1 101 ? 19.214 1.150 -7.809 1.00 73.25 101 MET A O 1
ATOM 820 N N . GLN A 1 102 ? 20.342 1.651 -9.680 1.00 72.94 102 GLN A N 1
ATOM 821 C CA . GLN A 1 102 ? 20.472 3.087 -9.456 1.00 72.94 102 GLN A CA 1
ATOM 822 C C . GLN A 1 102 ? 19.585 3.820 -10.455 1.00 72.94 102 GLN A C 1
ATOM 824 O O . GLN A 1 102 ? 19.557 3.462 -11.629 1.00 72.94 102 GLN A O 1
ATOM 829 N N . LEU A 1 103 ? 18.883 4.864 -10.033 1.00 72.56 103 LEU A N 1
ATOM 830 C CA . LEU A 1 103 ? 18.191 5.746 -10.971 1.00 72.56 103 LEU A CA 1
ATOM 831 C C . LEU A 1 103 ? 19.178 6.823 -11.406 1.00 72.56 103 LEU A C 1
ATOM 833 O O . LEU A 1 103 ? 19.806 7.464 -10.568 1.00 72.56 103 LEU A O 1
ATOM 837 N N . THR A 1 104 ? 19.364 6.992 -12.711 1.00 70.94 104 THR A N 1
ATOM 838 C CA . THR A 1 104 ? 20.199 8.075 -13.237 1.00 70.94 104 THR A CA 1
ATOM 839 C C . THR A 1 104 ? 19.330 9.242 -13.668 1.00 70.94 104 THR A C 1
ATOM 841 O O . THR A 1 104 ? 18.462 9.037 -14.527 1.00 70.94 104 THR A O 1
ATOM 844 N N . PRO A 1 105 ? 19.585 10.454 -13.139 1.00 63.84 105 PRO A N 1
ATOM 845 C CA . PRO A 1 105 ? 19.041 11.677 -13.709 1.00 63.84 105 PRO A CA 1
ATOM 846 C C . PRO A 1 105 ? 19.421 11.749 -15.190 1.00 63.84 105 PRO A C 1
ATOM 848 O O . PRO A 1 105 ? 20.563 11.449 -15.553 1.00 63.84 105 PRO A O 1
ATOM 851 N N . GLY A 1 106 ? 18.465 12.103 -16.048 1.00 59.47 106 GLY A N 1
ATOM 852 C CA . GLY A 1 106 ? 18.748 12.344 -17.460 1.00 59.47 106 GLY A CA 1
ATOM 853 C C . GLY A 1 106 ? 19.745 13.494 -17.632 1.00 59.47 106 GLY A C 1
ATOM 854 O O . GLY A 1 106 ? 19.850 14.384 -16.791 1.00 59.47 106 GLY A O 1
ATOM 855 N N . SER A 1 107 ? 20.476 13.497 -18.744 1.00 52.66 107 SER A N 1
ATOM 856 C CA . SER A 1 107 ? 21.422 14.563 -19.111 1.00 52.66 107 SER A CA 1
ATOM 857 C C . SER A 1 107 ? 20.737 15.866 -19.544 1.00 52.66 107 SER A C 1
ATOM 859 O O . SER A 1 107 ? 21.406 16.878 -19.749 1.00 52.66 107 SER A O 1
ATOM 861 N N . THR A 1 108 ? 19.409 15.867 -19.669 1.00 47.38 108 THR A N 1
ATOM 862 C CA . THR A 1 108 ? 18.616 17.057 -19.976 1.00 47.38 108 THR A CA 1
ATOM 863 C C . THR A 1 108 ? 17.972 17.602 -18.699 1.00 47.38 108 THR A C 1
ATOM 865 O O . THR A 1 108 ? 17.136 16.919 -18.107 1.00 47.38 108 THR A O 1
ATOM 868 N N . PRO A 1 109 ? 18.322 18.824 -18.247 1.00 42.62 109 PRO A N 1
ATOM 869 C CA . PRO A 1 109 ? 17.595 19.465 -17.160 1.00 42.62 109 PRO A CA 1
ATOM 870 C C . PRO A 1 109 ? 16.128 19.620 -17.577 1.00 42.62 109 PRO A C 1
ATOM 872 O O . PRO A 1 109 ? 15.830 20.203 -18.623 1.00 42.62 109 PRO A O 1
ATOM 875 N N . HIS A 1 110 ? 15.215 19.061 -16.782 1.00 49.50 110 HIS A N 1
ATOM 876 C CA . HIS A 1 110 ? 13.772 19.112 -17.007 1.00 49.50 110 HIS A CA 1
ATOM 877 C C . HIS A 1 110 ? 13.241 20.543 -16.816 1.00 49.50 110 HIS A C 1
ATOM 879 O O . HIS A 1 110 ? 12.633 20.870 -15.807 1.00 49.50 110 HIS A O 1
ATOM 885 N N . ASN A 1 111 ? 13.470 21.404 -17.808 1.00 41.41 111 ASN A N 1
ATOM 886 C CA . ASN A 1 111 ? 12.903 22.753 -17.907 1.00 41.41 111 ASN A CA 1
ATOM 887 C C . ASN A 1 111 ? 11.637 22.802 -18.784 1.00 41.41 111 ASN A C 1
ATOM 889 O O . ASN A 1 111 ? 11.233 23.866 -19.245 1.00 41.41 111 ASN A O 1
ATOM 893 N N . HIS A 1 112 ? 10.996 21.661 -19.040 1.00 40.97 112 HIS A N 1
ATOM 894 C CA . HIS A 1 112 ? 9.823 21.587 -19.906 1.00 40.97 112 HIS A CA 1
ATOM 895 C C . HIS A 1 112 ? 8.641 20.968 -19.167 1.00 40.97 112 HIS A C 1
ATOM 897 O O . HIS A 1 112 ? 8.631 19.769 -18.920 1.00 40.97 112 HIS A O 1
ATOM 903 N N . ASP A 1 113 ? 7.663 21.816 -18.840 1.00 45.59 113 ASP A N 1
ATOM 904 C CA . ASP A 1 113 ? 6.302 21.478 -18.420 1.00 45.59 113 ASP A CA 1
ATOM 905 C C . ASP A 1 113 ? 6.191 20.267 -17.475 1.00 45.59 113 ASP A C 1
ATOM 907 O O . ASP A 1 113 ? 5.778 19.180 -17.886 1.00 45.59 113 ASP A O 1
ATOM 911 N N . GLN A 1 114 ? 6.432 20.478 -16.177 1.00 45.84 114 GLN A N 1
ATOM 912 C CA . GLN A 1 114 ? 6.086 19.514 -15.112 1.00 45.84 114 GLN A CA 1
ATOM 913 C C . GLN A 1 114 ? 4.603 19.060 -15.156 1.00 45.84 114 GLN A C 1
ATOM 915 O O . GLN A 1 114 ? 4.252 18.042 -14.575 1.00 45.84 114 GLN A O 1
ATOM 920 N N . ASN A 1 115 ? 3.749 19.754 -15.921 1.00 47.44 115 ASN A N 1
ATOM 921 C CA . ASN A 1 115 ? 2.337 19.442 -16.164 1.00 47.44 115 ASN A CA 1
ATOM 922 C C . ASN A 1 115 ? 2.045 18.496 -17.350 1.00 47.44 115 ASN A C 1
ATOM 924 O O . ASN A 1 115 ? 0.875 18.280 -17.666 1.00 47.44 115 ASN A O 1
ATOM 928 N N . ARG A 1 116 ? 3.046 17.957 -18.063 1.00 53.62 116 ARG A N 1
ATOM 929 C CA . ARG A 1 116 ? 2.780 17.098 -19.240 1.00 53.62 116 ARG A CA 1
ATOM 930 C C . ARG A 1 116 ? 2.632 15.612 -18.946 1.00 53.62 116 ARG A C 1
ATOM 932 O O . ARG A 1 116 ? 2.083 14.916 -19.798 1.00 53.62 116 ARG A O 1
ATOM 939 N N . ASN A 1 117 ? 3.114 15.119 -17.807 1.00 62.56 117 ASN A N 1
ATOM 940 C CA . ASN A 1 117 ? 3.051 13.690 -17.523 1.00 62.56 117 ASN A CA 1
ATOM 941 C C . ASN A 1 117 ? 1.736 13.334 -16.829 1.00 62.56 117 ASN A C 1
ATOM 943 O O . ASN A 1 117 ? 1.363 13.967 -15.845 1.00 62.56 117 ASN A O 1
ATOM 947 N N . ARG A 1 118 ? 1.030 12.319 -17.332 1.00 75.44 118 ARG A N 1
ATOM 948 C CA . ARG A 1 118 ? -0.254 11.864 -16.766 1.00 75.44 118 ARG A CA 1
ATOM 949 C C . ARG A 1 118 ? -0.086 10.844 -15.638 1.00 75.44 118 ARG A C 1
ATOM 951 O O . ARG A 1 118 ? -1.025 10.096 -15.353 1.00 75.44 118 ARG A O 1
ATOM 958 N N . LEU A 1 119 ? 1.094 10.815 -15.022 1.00 77.50 119 LEU A N 1
ATOM 959 C CA . LEU A 1 119 ? 1.442 9.860 -13.983 1.00 77.50 119 LEU A CA 1
ATOM 960 C C . LEU A 1 119 ? 0.502 10.016 -12.793 1.00 77.50 119 LEU A C 1
ATOM 962 O O . LEU A 1 119 ? 0.457 11.055 -12.141 1.00 77.50 119 LEU A O 1
ATOM 966 N N . GLN A 1 120 ? -0.238 8.951 -12.514 1.00 78.62 120 GLN A N 1
ATOM 967 C CA . GLN A 1 120 ? -1.129 8.849 -11.366 1.00 78.62 120 GLN A CA 1
ATOM 968 C C . GLN A 1 120 ? -0.525 7.954 -10.293 1.00 78.62 120 GLN A C 1
ATOM 970 O O . GLN A 1 120 ? -0.704 8.241 -9.110 1.00 78.62 120 GLN A O 1
ATOM 975 N N . ARG A 1 121 ? 0.215 6.909 -10.694 1.00 78.38 121 ARG A N 1
ATOM 976 C CA . ARG A 1 121 ? 0.811 5.943 -9.772 1.00 78.38 121 ARG A CA 1
ATOM 977 C C . ARG A 1 121 ? 2.273 5.664 -10.104 1.00 78.38 121 ARG A C 1
ATOM 979 O O . ARG A 1 121 ? 2.623 5.331 -11.235 1.00 78.38 121 ARG A O 1
ATOM 986 N N . VAL A 1 122 ? 3.130 5.761 -9.095 1.00 79.94 122 VAL A N 1
ATOM 987 C CA . VAL A 1 122 ? 4.561 5.458 -9.176 1.00 79.94 122 VAL A CA 1
ATOM 988 C C . VAL A 1 122 ? 4.940 4.524 -8.035 1.00 79.94 122 VAL A C 1
ATOM 990 O O . VAL A 1 122 ? 4.654 4.818 -6.884 1.00 79.94 122 VAL A O 1
ATOM 993 N N . LEU A 1 123 ? 5.625 3.420 -8.321 1.00 79.31 123 LEU A N 1
ATOM 994 C CA . LEU A 1 123 ? 6.201 2.534 -7.309 1.00 79.31 123 LEU A CA 1
ATOM 995 C C . LEU A 1 123 ? 7.694 2.342 -7.578 1.00 79.31 123 LEU A C 1
ATOM 997 O O . LEU A 1 123 ? 8.084 1.693 -8.546 1.00 79.31 123 LEU A O 1
ATOM 1001 N N . ILE A 1 124 ? 8.529 2.877 -6.691 1.00 77.50 124 ILE A N 1
ATOM 1002 C CA . ILE A 1 124 ? 9.988 2.777 -6.747 1.00 77.50 124 ILE A CA 1
ATOM 1003 C C . ILE A 1 124 ? 10.456 1.844 -5.633 1.00 77.50 124 ILE A C 1
ATOM 1005 O O . ILE A 1 124 ? 10.339 2.150 -4.452 1.00 77.50 124 ILE A O 1
ATOM 1009 N N . VAL A 1 125 ? 11.014 0.693 -5.991 1.00 75.38 125 VAL A N 1
ATOM 1010 C CA . VAL A 1 125 ? 11.533 -0.288 -5.035 1.00 75.38 125 VAL A CA 1
ATOM 1011 C C . VAL A 1 125 ? 13.030 -0.457 -5.239 1.00 75.38 125 VAL A C 1
ATOM 1013 O O . VAL A 1 125 ? 13.470 -1.278 -6.043 1.00 75.38 125 VAL A O 1
ATOM 1016 N N . LEU A 1 126 ? 13.814 0.339 -4.518 1.00 71.44 126 LEU A N 1
ATOM 1017 C CA . LEU A 1 126 ? 15.266 0.432 -4.671 1.00 71.44 126 LEU A CA 1
ATOM 1018 C C . LEU A 1 126 ? 15.969 0.392 -3.322 1.00 71.44 126 LEU A C 1
ATOM 1020 O O . LEU A 1 126 ? 15.384 0.698 -2.284 1.00 71.44 126 LEU A O 1
ATOM 1024 N N . LYS A 1 127 ? 17.257 0.049 -3.342 1.00 65.81 127 LYS A N 1
ATOM 1025 C CA . LYS A 1 127 ? 18.105 0.108 -2.146 1.00 65.81 127 LYS A CA 1
ATOM 1026 C C . LYS A 1 127 ? 18.568 1.529 -1.816 1.00 65.81 127 LYS A C 1
ATOM 1028 O O . LYS A 1 127 ? 18.654 1.852 -0.639 1.00 65.81 127 LYS A O 1
ATOM 1033 N N . THR A 1 128 ? 18.854 2.368 -2.816 1.00 64.69 128 THR A N 1
ATOM 1034 C CA . THR A 1 128 ? 19.303 3.765 -2.639 1.00 64.69 128 THR A CA 1
ATOM 1035 C C . THR A 1 128 ? 18.815 4.671 -3.782 1.00 64.69 128 THR A C 1
ATOM 1037 O O . THR A 1 128 ? 18.399 4.178 -4.829 1.00 64.69 128 THR A O 1
ATOM 1040 N N . GLY A 1 129 ? 18.860 5.999 -3.590 1.00 64.31 129 GLY A N 1
ATOM 1041 C CA . GLY A 1 129 ? 18.663 6.993 -4.664 1.00 64.31 129 GLY A CA 1
ATOM 1042 C C . GLY A 1 129 ? 17.217 7.221 -5.128 1.00 64.31 129 GLY A C 1
ATOM 1043 O O . GLY A 1 129 ? 16.997 7.812 -6.180 1.00 64.31 129 GLY A O 1
ATOM 1044 N N . TYR A 1 130 ? 16.217 6.754 -4.374 1.00 70.00 130 TYR A N 1
ATOM 1045 C CA . TYR A 1 130 ? 14.806 6.947 -4.730 1.00 70.00 130 TYR A CA 1
ATOM 1046 C C . TYR A 1 130 ? 14.330 8.398 -4.518 1.00 70.00 130 TYR A C 1
ATOM 1048 O O . TYR A 1 130 ? 13.432 8.834 -5.225 1.00 70.00 130 TYR A O 1
ATOM 1056 N N . HIS A 1 131 ? 14.930 9.154 -3.588 1.00 62.97 131 HIS A N 1
ATOM 1057 C CA . HIS A 1 131 ? 14.590 10.564 -3.345 1.00 62.97 131 HIS A CA 1
ATOM 1058 C C . HIS A 1 131 ? 14.859 11.437 -4.569 1.00 62.97 131 HIS A C 1
ATOM 1060 O O . HIS A 1 131 ? 13.928 12.027 -5.107 1.00 62.97 131 HIS A O 1
ATOM 1066 N N . ASP A 1 132 ? 16.098 11.411 -5.066 1.00 63.97 132 ASP A N 1
ATOM 1067 C CA . ASP A 1 132 ? 16.512 12.165 -6.255 1.00 63.97 132 ASP A CA 1
ATOM 1068 C C . ASP A 1 132 ? 15.647 11.824 -7.477 1.00 63.97 132 ASP A C 1
ATOM 1070 O O . ASP A 1 132 ? 15.408 12.656 -8.350 1.00 63.97 132 ASP A O 1
ATOM 1074 N N . ALA A 1 133 ? 15.141 10.591 -7.535 1.00 67.88 133 ALA A N 1
ATOM 1075 C CA . ALA A 1 133 ? 14.244 10.167 -8.591 1.00 67.88 133 ALA A CA 1
ATOM 1076 C C . ALA A 1 133 ? 12.817 10.687 -8.452 1.00 67.88 133 ALA A C 1
ATOM 1078 O O . ALA A 1 133 ? 12.226 11.068 -9.457 1.00 67.88 133 ALA A O 1
ATOM 1079 N N . LEU A 1 134 ? 12.257 10.701 -7.242 1.00 68.38 134 LEU A N 1
ATOM 1080 C CA . LEU A 1 134 ? 10.942 11.293 -7.002 1.00 68.38 134 LEU A CA 1
ATOM 1081 C C . LEU A 1 134 ? 10.958 12.795 -7.298 1.00 68.38 134 LEU A C 1
ATOM 1083 O O . LEU A 1 134 ? 10.027 13.299 -7.930 1.00 68.38 134 LEU A O 1
ATOM 1087 N N . ASP A 1 135 ? 12.041 13.475 -6.921 1.00 65.44 135 ASP A N 1
ATOM 1088 C CA . ASP A 1 135 ? 12.256 14.887 -7.233 1.00 65.44 135 ASP A CA 1
ATOM 1089 C C . ASP A 1 135 ? 12.368 15.105 -8.748 1.00 65.44 135 ASP A C 1
ATOM 1091 O O . ASP A 1 135 ? 11.691 15.970 -9.304 1.00 65.44 135 ASP A O 1
ATOM 1095 N N . ALA A 1 136 ? 13.149 14.275 -9.447 1.00 67.25 136 ALA A N 1
ATOM 1096 C CA . ALA A 1 136 ? 13.298 14.353 -10.901 1.00 67.25 136 ALA A CA 1
ATOM 1097 C C . ALA A 1 136 ? 12.002 14.034 -11.673 1.00 67.25 136 ALA A C 1
ATOM 1099 O O . ALA A 1 136 ? 11.767 14.618 -12.730 1.00 67.25 136 ALA A O 1
ATOM 1100 N N . ILE A 1 137 ? 11.161 13.129 -11.161 1.00 70.12 137 ILE A N 1
ATOM 1101 C CA . ILE A 1 137 ? 9.859 12.781 -11.757 1.00 70.12 137 ILE A CA 1
ATOM 1102 C C . ILE A 1 137 ? 8.809 13.877 -11.489 1.00 70.12 137 ILE A C 1
ATOM 1104 O O . ILE A 1 137 ? 7.838 13.982 -12.238 1.00 70.12 137 ILE A O 1
ATOM 1108 N N . GLY A 1 138 ? 8.991 14.707 -10.456 1.00 62.28 138 GLY A N 1
ATOM 1109 C CA . GLY A 1 138 ? 7.988 15.686 -10.032 1.00 62.28 138 GLY A CA 1
ATOM 1110 C C . GLY A 1 138 ? 6.839 15.038 -9.254 1.00 62.28 138 GLY A C 1
ATOM 1111 O O . GLY A 1 138 ? 5.669 15.315 -9.511 1.00 62.28 138 GLY A O 1
ATOM 1112 N N . ALA A 1 139 ? 7.165 14.163 -8.296 1.00 56.38 139 ALA A N 1
ATOM 1113 C CA . ALA A 1 139 ? 6.204 13.327 -7.568 1.00 56.38 139 ALA A CA 1
ATOM 1114 C C . ALA A 1 139 ? 5.107 14.086 -6.789 1.00 56.38 139 ALA A C 1
ATOM 1116 O O . ALA A 1 139 ? 4.107 13.482 -6.413 1.00 56.38 139 ALA A O 1
ATOM 1117 N N . ALA A 1 140 ? 5.253 15.399 -6.577 1.00 48.56 140 ALA A N 1
ATOM 1118 C CA . ALA A 1 140 ? 4.303 16.235 -5.836 1.00 48.56 140 ALA A CA 1
ATOM 1119 C C . ALA A 1 140 ? 2.875 16.258 -6.423 1.00 48.56 140 ALA A C 1
ATOM 1121 O O . ALA A 1 140 ? 1.931 16.577 -5.705 1.00 48.56 140 ALA A O 1
ATOM 1122 N N . HIS A 1 141 ? 2.709 15.931 -7.710 1.00 54.72 141 HIS A N 1
ATOM 1123 C CA . HIS A 1 141 ? 1.405 15.894 -8.388 1.00 54.72 141 HIS A CA 1
ATOM 1124 C C . HIS A 1 141 ? 0.829 14.477 -8.561 1.00 54.72 141 HIS A C 1
ATOM 1126 O O . HIS A 1 141 ? -0.247 14.320 -9.137 1.00 54.72 141 HIS A O 1
ATOM 1132 N N . ILE A 1 142 ? 1.532 13.445 -8.088 1.00 58.25 142 ILE A N 1
ATOM 1133 C CA . ILE A 1 142 ? 1.184 12.038 -8.313 1.00 58.25 142 ILE A CA 1
ATOM 1134 C C . ILE A 1 142 ? 0.315 11.541 -7.156 1.00 58.25 142 ILE A C 1
ATOM 1136 O O . ILE A 1 142 ? 0.653 11.723 -5.991 1.00 58.25 142 ILE A O 1
ATOM 1140 N N . GLN A 1 143 ? -0.814 10.909 -7.482 1.00 55.31 143 GLN A N 1
ATOM 1141 C CA . GLN A 1 143 ? -1.827 10.502 -6.500 1.00 55.31 143 GLN A CA 1
ATOM 1142 C C . GLN A 1 143 ? -1.368 9.347 -5.597 1.00 55.31 143 GLN A C 1
ATOM 1144 O O . GLN A 1 143 ? -1.789 9.260 -4.440 1.00 55.31 143 GLN A O 1
ATOM 1149 N N . ASP A 1 144 ? -0.532 8.457 -6.133 1.00 55.53 144 ASP A N 1
ATOM 1150 C CA . ASP A 1 144 ? -0.075 7.245 -5.457 1.00 55.53 144 ASP A CA 1
ATOM 1151 C C . ASP A 1 144 ? 1.430 7.053 -5.684 1.00 55.53 144 ASP A C 1
ATOM 1153 O O . ASP A 1 144 ? 1.865 6.673 -6.770 1.00 55.53 144 ASP A O 1
ATOM 1157 N N . VAL A 1 145 ? 2.256 7.328 -4.674 1.00 55.34 145 VAL A N 1
ATOM 1158 C CA . VAL A 1 145 ? 3.718 7.180 -4.776 1.00 55.34 145 VAL A CA 1
ATOM 1159 C C . VAL A 1 145 ? 4.215 6.216 -3.717 1.00 55.34 145 VAL A C 1
ATOM 1161 O O . VAL A 1 145 ? 4.252 6.552 -2.537 1.00 55.34 145 VAL A O 1
ATOM 1164 N N . GLY A 1 146 ? 4.630 5.031 -4.148 1.00 65.00 146 GLY A N 1
ATOM 1165 C CA . GLY A 1 146 ? 5.158 3.984 -3.295 1.00 65.00 146 GLY A CA 1
ATOM 1166 C C . GLY A 1 146 ? 6.671 3.943 -3.315 1.00 65.00 146 GLY A C 1
ATOM 1167 O O . GLY A 1 146 ? 7.285 3.896 -4.381 1.00 65.00 146 GLY A O 1
ATOM 1168 N N . VAL A 1 147 ? 7.277 3.860 -2.132 1.00 62.69 147 VAL A N 1
ATOM 1169 C CA . VAL A 1 147 ? 8.688 3.485 -1.992 1.00 62.69 147 VAL A CA 1
ATOM 1170 C C . VAL A 1 147 ? 8.803 2.163 -1.240 1.00 62.69 147 VAL A C 1
ATOM 1172 O O . VAL A 1 147 ? 8.404 2.059 -0.077 1.00 62.69 147 VAL A O 1
ATOM 1175 N N . GLY A 1 148 ? 9.361 1.147 -1.898 1.00 59.22 148 GLY A N 1
ATOM 1176 C CA . GLY A 1 148 ? 9.747 -0.110 -1.257 1.00 59.22 148 GLY A CA 1
ATOM 1177 C C . GLY A 1 148 ? 11.244 -0.111 -0.954 1.00 59.22 148 GLY A C 1
ATOM 1178 O O . GLY A 1 148 ? 12.053 0.086 -1.855 1.00 59.22 148 GLY A O 1
ATOM 1179 N N . MET A 1 149 ? 11.641 -0.351 0.297 1.00 56.97 149 MET A N 1
ATOM 1180 C CA . MET A 1 149 ? 13.060 -0.521 0.634 1.00 56.97 149 MET A CA 1
ATOM 1181 C C . MET A 1 149 ? 13.393 -2.001 0.782 1.00 56.97 149 MET A C 1
ATOM 1183 O O . MET A 1 149 ? 12.697 -2.738 1.481 1.00 56.97 149 MET A O 1
ATOM 1187 N N . GLY A 1 150 ? 14.487 -2.421 0.145 1.00 50.41 150 GLY A N 1
ATOM 1188 C CA . GLY A 1 150 ? 15.126 -3.695 0.456 1.00 50.41 150 GLY A CA 1
ATOM 1189 C C . GLY A 1 150 ? 15.603 -3.731 1.913 1.00 50.41 150 GLY A C 1
ATOM 1190 O O . GLY A 1 150 ? 15.900 -2.704 2.513 1.00 50.41 150 GLY A O 1
ATOM 1191 N N . MET A 1 151 ? 15.681 -4.939 2.462 1.00 49.66 151 MET A N 1
ATOM 1192 C CA . MET A 1 151 ? 15.886 -5.299 3.875 1.00 49.66 151 MET A CA 1
ATOM 1193 C C . MET A 1 151 ? 17.159 -4.778 4.583 1.00 49.66 151 MET A C 1
ATOM 1195 O O . MET A 1 151 ? 17.418 -5.197 5.705 1.00 49.66 151 MET A O 1
ATOM 1199 N N . THR A 1 152 ? 17.983 -3.924 3.973 1.00 46.72 152 THR A N 1
ATOM 1200 C CA . THR A 1 152 ? 19.325 -3.601 4.496 1.00 46.72 152 THR A CA 1
ATOM 1201 C C . THR A 1 152 ? 19.479 -2.137 4.931 1.00 46.72 152 THR A C 1
ATOM 1203 O O . THR A 1 152 ? 19.511 -1.235 4.098 1.00 46.72 152 THR A O 1
ATOM 1206 N N . ASP A 1 153 ? 19.610 -1.960 6.250 1.00 42.56 153 ASP A N 1
ATOM 1207 C CA . ASP A 1 153 ? 20.464 -1.026 7.011 1.00 42.56 153 ASP A CA 1
ATOM 1208 C C . ASP A 1 153 ? 20.290 0.502 6.960 1.00 42.56 153 ASP A C 1
ATOM 1210 O O . ASP A 1 153 ? 21.103 1.220 7.548 1.00 42.56 153 ASP A O 1
ATOM 1214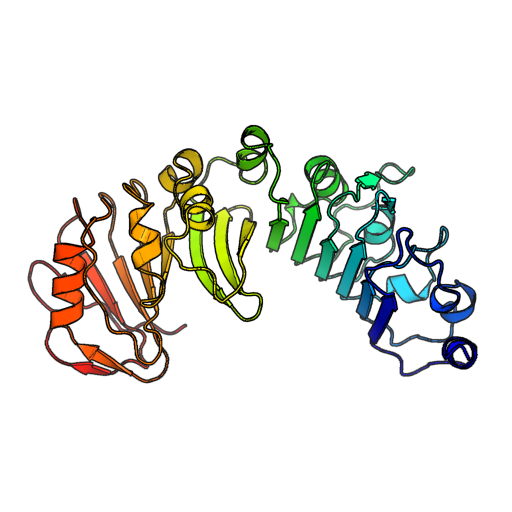 N N . HIS A 1 154 ? 19.226 1.059 6.379 1.00 47.03 154 HIS A N 1
ATOM 1215 C CA . HIS A 1 154 ? 19.034 2.522 6.394 1.00 47.03 154 HIS A CA 1
ATOM 1216 C C . HIS A 1 154 ? 17.746 2.966 7.101 1.00 47.03 154 HIS A C 1
ATOM 1218 O O . HIS A 1 154 ? 16.815 3.490 6.493 1.00 47.03 154 HIS A O 1
ATOM 1224 N N . HIS A 1 155 ? 17.719 2.806 8.432 1.00 47.78 155 HIS A N 1
ATOM 1225 C CA . HIS A 1 155 ? 16.640 3.299 9.303 1.00 47.78 155 HIS A CA 1
ATOM 1226 C C . HIS A 1 155 ? 16.478 4.831 9.281 1.00 47.78 155 HIS A C 1
ATOM 1228 O O . HIS A 1 155 ? 15.368 5.319 9.453 1.00 47.78 155 HIS A O 1
ATOM 1234 N N . GLY A 1 156 ? 17.547 5.597 9.024 1.00 47.91 156 GLY A N 1
ATOM 1235 C CA . GLY A 1 156 ? 17.480 7.066 8.938 1.00 47.91 156 GLY A CA 1
ATOM 1236 C C . GLY A 1 156 ? 16.725 7.572 7.704 1.00 47.91 156 GLY A C 1
ATOM 1237 O O . GLY A 1 156 ? 15.911 8.480 7.810 1.00 47.91 156 GLY A O 1
ATOM 1238 N N . GLN A 1 157 ? 16.905 6.908 6.557 1.00 49.69 157 GLN A N 1
ATOM 1239 C CA . GLN A 1 157 ? 16.189 7.209 5.307 1.00 49.69 157 GLN A CA 1
ATOM 1240 C C . GLN A 1 157 ? 14.735 6.702 5.337 1.00 49.69 157 GLN A C 1
ATOM 1242 O O . GLN A 1 157 ? 13.913 7.072 4.500 1.00 49.69 157 GLN A O 1
ATOM 1247 N N . PHE A 1 158 ? 14.380 5.877 6.335 1.00 49.25 158 PHE A N 1
ATOM 1248 C CA . PHE A 1 158 ? 13.043 5.306 6.474 1.00 49.25 158 PHE A CA 1
ATOM 1249 C C . PHE A 1 158 ? 11.952 6.382 6.606 1.00 49.25 158 PHE A C 1
ATOM 1251 O O . PHE A 1 158 ? 10.854 6.238 6.062 1.00 49.25 158 PHE A O 1
ATOM 1258 N N . LEU A 1 159 ? 12.289 7.457 7.320 1.00 53.47 159 LEU A N 1
ATOM 1259 C CA . LEU A 1 159 ? 11.416 8.580 7.656 1.00 53.47 159 LEU A CA 1
ATOM 1260 C C . LEU A 1 159 ? 11.352 9.630 6.546 1.00 53.47 159 LEU A C 1
ATOM 1262 O O . LEU A 1 159 ? 10.401 10.408 6.485 1.00 53.47 159 LEU A O 1
ATOM 1266 N N . ASP A 1 160 ? 12.334 9.621 5.645 1.00 57.22 160 ASP A N 1
ATOM 1267 C CA . ASP A 1 160 ? 12.522 10.694 4.682 1.00 57.22 160 ASP A CA 1
ATOM 1268 C C . ASP A 1 160 ? 11.439 10.704 3.588 1.00 57.22 160 ASP A C 1
ATOM 1270 O O . ASP A 1 160 ? 11.129 11.755 3.040 1.00 57.22 160 ASP A O 1
ATOM 1274 N N . VAL A 1 161 ? 10.809 9.563 3.279 1.00 60.25 161 VAL A N 1
ATOM 1275 C CA . VAL A 1 161 ? 9.734 9.464 2.261 1.00 60.25 161 VAL A CA 1
ATOM 1276 C C . VAL A 1 161 ? 8.433 10.120 2.728 1.00 60.25 161 VAL A C 1
ATOM 1278 O O . VAL A 1 161 ? 7.703 10.700 1.932 1.00 60.25 161 VAL A O 1
ATOM 1281 N N . LEU A 1 162 ? 8.143 10.056 4.029 1.00 68.69 162 LEU A N 1
ATOM 1282 C CA . LEU A 1 162 ? 6.932 10.622 4.634 1.00 68.69 162 LEU A CA 1
ATOM 1283 C C . LEU A 1 162 ? 7.219 11.991 5.281 1.00 68.69 162 LEU A C 1
ATOM 1285 O O . LEU A 1 162 ? 6.497 12.404 6.193 1.00 68.69 162 LEU A O 1
ATOM 1289 N N . ARG A 1 163 ? 8.278 12.682 4.812 1.00 60.50 163 ARG A N 1
ATOM 1290 C CA . ARG A 1 163 ? 8.886 13.904 5.387 1.00 60.50 163 ARG A CA 1
ATOM 1291 C C . ARG A 1 163 ? 7.967 15.104 5.563 1.00 60.50 163 ARG A C 1
ATOM 1293 O O . ARG A 1 163 ? 8.376 16.084 6.175 1.00 60.50 163 ARG A O 1
ATOM 1300 N N . HIS A 1 164 ? 6.748 15.053 5.050 1.00 58.72 164 HIS A N 1
ATOM 1301 C CA . HIS A 1 164 ? 5.766 16.087 5.323 1.00 58.72 164 HIS A CA 1
ATOM 1302 C C . HIS A 1 164 ? 5.085 15.809 6.659 1.00 58.72 164 HIS A C 1
ATOM 1304 O O . HIS A 1 164 ? 4.446 14.766 6.813 1.00 58.72 164 HIS A O 1
ATOM 1310 N N . ASP A 1 165 ? 5.209 16.740 7.607 1.00 66.50 165 ASP A N 1
ATOM 1311 C CA . ASP A 1 165 ? 4.402 16.770 8.827 1.00 66.50 165 ASP A CA 1
ATOM 1312 C C . ASP A 1 165 ? 2.916 16.698 8.455 1.00 66.50 165 ASP A C 1
ATOM 1314 O O . ASP A 1 165 ? 2.396 17.492 7.666 1.00 66.50 165 ASP A O 1
ATOM 1318 N N . GLY A 1 166 ? 2.225 15.692 8.979 1.00 76.31 166 GLY A N 1
ATOM 1319 C CA . GLY A 1 166 ? 0.833 15.438 8.633 1.00 76.31 166 GLY A CA 1
ATOM 1320 C C . GLY A 1 166 ? 0.344 14.070 9.095 1.00 76.31 166 GLY A C 1
ATOM 1321 O O . GLY A 1 166 ? 1.168 13.206 9.423 1.00 76.31 166 GLY A O 1
ATOM 1322 N N . PRO A 1 167 ? -0.981 13.885 9.131 1.00 89.25 167 PRO A N 1
ATOM 1323 C CA . PRO A 1 167 ? -1.585 12.635 9.555 1.00 89.25 167 PRO A CA 1
ATOM 1324 C C . PRO A 1 167 ? -1.268 11.510 8.572 1.00 89.25 167 PRO A C 1
ATOM 1326 O O . PRO A 1 167 ? -1.137 11.727 7.359 1.00 89.25 167 PRO A O 1
ATOM 1329 N N . LEU A 1 168 ? -1.106 10.313 9.125 1.00 91.81 168 LEU A N 1
ATOM 1330 C CA . LEU A 1 168 ? -0.842 9.095 8.375 1.00 91.81 168 LEU A CA 1
ATOM 1331 C C . LEU A 1 168 ? -2.023 8.130 8.478 1.00 91.81 168 LEU A C 1
ATOM 1333 O O . LEU A 1 168 ? -2.662 8.020 9.523 1.00 91.81 168 LEU A O 1
ATOM 1337 N N . GLU A 1 169 ? -2.239 7.375 7.412 1.00 93.50 169 GLU A N 1
ATOM 1338 C CA . GLU A 1 169 ? -3.022 6.145 7.425 1.00 93.50 169 GLU A CA 1
ATOM 1339 C C . GLU A 1 169 ? -2.062 4.964 7.505 1.00 93.50 169 GLU A C 1
ATOM 1341 O O . GLU A 1 169 ? -1.009 4.970 6.861 1.00 93.50 169 GLU A O 1
ATOM 1346 N N . MET A 1 170 ? -2.413 3.950 8.286 1.00 93.12 170 MET A N 1
ATOM 1347 C CA . MET A 1 170 ? -1.651 2.715 8.377 1.00 93.12 170 MET A CA 1
ATOM 1348 C C . MET A 1 170 ? -2.528 1.524 8.004 1.00 93.12 170 MET A C 1
ATOM 1350 O O . MET A 1 170 ? -3.603 1.346 8.569 1.00 93.12 170 MET A O 1
ATOM 1354 N N . PHE A 1 171 ? -2.034 0.683 7.097 1.00 91.88 171 PHE A N 1
ATOM 1355 C CA . PHE A 1 171 ? -2.702 -0.544 6.672 1.00 91.88 171 PHE A CA 1
ATOM 1356 C C . PHE A 1 171 ? -1.829 -1.754 6.991 1.00 91.88 171 PHE A C 1
ATOM 1358 O O . PHE A 1 171 ? -0.670 -1.817 6.573 1.00 91.88 171 PHE A O 1
ATOM 1365 N N . ILE A 1 172 ? -2.399 -2.740 7.679 1.00 90.88 172 ILE A N 1
ATOM 1366 C CA . ILE A 1 172 ? -1.830 -4.083 7.794 1.00 90.88 172 ILE A CA 1
ATOM 1367 C C . ILE A 1 172 ? -2.806 -5.046 7.126 1.00 90.88 172 ILE A C 1
ATOM 1369 O O . ILE A 1 172 ? -3.930 -5.206 7.584 1.00 90.88 172 ILE A O 1
ATOM 1373 N N . ALA A 1 173 ? -2.419 -5.665 6.014 1.00 88.62 173 ALA A N 1
ATOM 1374 C CA . ALA A 1 173 ? -3.350 -6.477 5.232 1.00 88.62 173 ALA A CA 1
ATOM 1375 C C . ALA A 1 173 ? -2.662 -7.661 4.554 1.00 88.62 173 ALA A C 1
ATOM 1377 O O . ALA A 1 173 ? -1.499 -7.577 4.175 1.00 88.62 173 ALA A O 1
ATOM 1378 N N . ILE A 1 174 ? -3.393 -8.748 4.311 1.00 82.62 174 ILE A N 1
ATOM 1379 C CA . ILE A 1 174 ? -2.956 -9.777 3.364 1.00 82.62 174 ILE A CA 1
ATOM 1380 C C . ILE A 1 174 ? -3.505 -9.400 1.989 1.00 82.62 174 ILE A C 1
ATOM 1382 O O . ILE A 1 174 ? -4.697 -9.142 1.812 1.00 82.62 174 ILE A O 1
ATOM 1386 N N . ARG A 1 175 ? -2.620 -9.341 0.996 1.00 76.44 175 ARG A N 1
ATOM 1387 C CA . ARG A 1 175 ? -2.952 -9.100 -0.414 1.00 76.44 175 ARG A CA 1
ATOM 1388 C C . ARG A 1 175 ? -2.347 -10.203 -1.279 1.00 76.44 175 ARG A C 1
ATOM 1390 O O . ARG A 1 175 ? -1.552 -11.014 -0.809 1.00 76.44 175 ARG A O 1
ATOM 1397 N N . ASN A 1 176 ? -2.674 -10.210 -2.571 1.00 67.94 176 ASN A N 1
ATOM 1398 C CA . ASN A 1 176 ? -2.139 -11.189 -3.531 1.00 67.94 176 ASN A CA 1
ATOM 1399 C C . ASN A 1 176 ? -0.601 -11.262 -3.529 1.00 67.94 176 ASN A C 1
ATOM 1401 O O . ASN A 1 176 ? -0.038 -12.330 -3.748 1.00 67.94 176 ASN A O 1
ATOM 1405 N N . ALA A 1 177 ? 0.068 -10.139 -3.254 1.00 55.94 177 ALA A N 1
ATOM 1406 C CA . ALA A 1 177 ? 1.523 -10.051 -3.189 1.00 55.94 177 ALA A CA 1
ATOM 1407 C C . ALA A 1 177 ? 2.135 -10.565 -1.869 1.00 55.94 177 ALA A C 1
ATOM 1409 O O . ALA A 1 177 ? 3.339 -10.808 -1.837 1.00 55.94 177 ALA A O 1
ATOM 1410 N N . GLY A 1 178 ? 1.344 -10.730 -0.802 1.00 73.62 178 GLY A N 1
ATOM 1411 C CA . GLY A 1 178 ? 1.827 -11.137 0.519 1.00 73.62 178 GLY A CA 1
ATOM 1412 C C . GLY A 1 178 ? 1.218 -10.351 1.682 1.00 73.62 178 GLY A C 1
ATOM 1413 O O . GLY A 1 178 ? 0.197 -9.678 1.519 1.00 73.62 178 GLY A O 1
ATOM 1414 N N . LEU A 1 179 ? 1.850 -10.452 2.855 1.00 77.44 179 LEU A N 1
ATOM 1415 C CA . LEU A 1 179 ? 1.528 -9.625 4.019 1.00 77.44 179 LEU A CA 1
ATOM 1416 C C . LEU A 1 179 ? 2.074 -8.215 3.792 1.00 77.44 179 LEU A C 1
ATOM 1418 O O . LEU A 1 179 ? 3.243 -8.031 3.458 1.00 77.44 179 LEU A O 1
ATOM 1422 N N . LEU A 1 180 ? 1.217 -7.223 3.975 1.00 84.12 180 LEU A N 1
ATOM 1423 C CA . LEU A 1 180 ? 1.451 -5.818 3.694 1.00 84.12 180 LEU A CA 1
ATOM 1424 C C . LEU A 1 180 ? 1.497 -5.023 4.998 1.00 84.12 180 LEU A C 1
ATOM 1426 O O . LEU A 1 180 ? 0.586 -5.157 5.810 1.00 84.12 180 LEU A O 1
ATOM 1430 N N . VAL A 1 181 ? 2.497 -4.157 5.156 1.00 84.62 181 VAL A N 1
ATOM 1431 C CA . VAL A 1 181 ? 2.471 -3.052 6.128 1.00 84.62 181 VAL A CA 1
ATOM 1432 C C . VAL A 1 181 ? 2.705 -1.760 5.361 1.00 84.62 181 VAL A C 1
ATOM 1434 O O . VAL A 1 181 ? 3.756 -1.586 4.744 1.00 84.62 181 VAL A O 1
ATOM 1437 N N . GLU A 1 182 ? 1.732 -0.862 5.371 1.00 87.44 182 GLU A N 1
ATOM 1438 C CA . GLU A 1 182 ? 1.773 0.388 4.619 1.00 87.44 182 GLU A CA 1
ATOM 1439 C C . GLU A 1 182 ? 1.495 1.588 5.516 1.00 87.44 182 GLU A C 1
ATOM 1441 O O . GLU A 1 182 ? 0.603 1.539 6.354 1.00 87.44 182 GLU A O 1
ATOM 1446 N N . TYR A 1 183 ? 2.252 2.663 5.305 1.00 86.69 183 TYR A N 1
ATOM 1447 C CA . TYR A 1 183 ? 1.986 3.985 5.861 1.00 86.69 183 TYR A CA 1
ATOM 1448 C C . TYR A 1 183 ? 1.783 4.959 4.712 1.00 86.69 183 TYR A C 1
ATOM 1450 O O . TYR A 1 183 ? 2.674 5.087 3.873 1.00 86.69 183 TYR A O 1
ATOM 1458 N N . ARG A 1 184 ? 0.663 5.673 4.693 1.00 86.12 184 ARG A N 1
ATOM 1459 C CA . ARG A 1 184 ? 0.326 6.660 3.666 1.00 86.12 184 ARG A CA 1
ATOM 1460 C C . ARG A 1 184 ? 0.109 8.025 4.297 1.00 86.12 184 ARG A C 1
ATOM 1462 O O . ARG A 1 184 ? -0.583 8.141 5.297 1.00 86.12 184 ARG A O 1
ATOM 1469 N N . ASN A 1 185 ? 0.695 9.070 3.728 1.00 85.62 185 ASN A N 1
ATOM 1470 C CA . ASN A 1 185 ? 0.393 10.441 4.115 1.00 85.62 185 ASN A CA 1
ATOM 1471 C C . ASN A 1 185 ? -0.937 10.867 3.487 1.00 85.62 185 ASN A C 1
ATOM 1473 O O . ASN A 1 185 ? -1.054 10.897 2.263 1.00 85.62 185 ASN A O 1
ATOM 1477 N N . VAL A 1 186 ? -1.913 11.233 4.323 1.00 82.44 186 VAL A N 1
ATOM 1478 C CA . VAL A 1 186 ? -3.275 11.594 3.882 1.00 82.44 186 VAL A CA 1
ATOM 1479 C C . VAL A 1 186 ? -3.260 12.775 2.908 1.00 82.44 186 VAL A C 1
ATOM 1481 O O . VAL A 1 186 ? -4.035 12.817 1.958 1.00 82.44 186 VAL A O 1
ATOM 1484 N N . LYS A 1 187 ? -2.372 13.751 3.133 1.00 78.56 187 LYS A N 1
ATOM 1485 C CA . LYS A 1 187 ? -2.337 14.994 2.353 1.00 78.56 187 LYS A CA 1
ATOM 1486 C C . LYS A 1 187 ? -1.589 14.834 1.039 1.00 78.56 187 LYS A C 1
ATOM 1488 O O . LYS A 1 187 ? -2.047 15.340 0.021 1.00 78.56 187 LYS A O 1
ATOM 1493 N N . SER A 1 188 ? -0.419 14.197 1.071 1.00 70.19 188 SER A N 1
ATOM 1494 C CA . SER A 1 188 ? 0.448 14.106 -0.109 1.00 70.19 188 SER A CA 1
ATOM 1495 C C . SER A 1 188 ? 0.245 12.836 -0.931 1.00 70.19 188 SER A C 1
ATOM 1497 O O . SER A 1 188 ? 0.829 12.730 -2.001 1.00 70.19 188 SER A O 1
ATOM 1499 N N . GLY A 1 189 ? -0.502 11.844 -0.436 1.00 71.12 189 GLY A N 1
ATOM 1500 C CA . GLY A 1 189 ? -0.671 10.545 -1.097 1.00 71.12 189 GLY A CA 1
ATOM 1501 C C . GLY A 1 189 ? 0.587 9.667 -1.102 1.00 71.12 189 GLY A C 1
ATOM 1502 O O . GLY A 1 189 ? 0.494 8.482 -1.418 1.00 71.12 189 GLY A O 1
ATOM 1503 N N . LEU A 1 190 ? 1.746 10.212 -0.707 1.00 71.44 190 LEU A N 1
ATOM 1504 C CA . LEU A 1 190 ? 3.003 9.479 -0.575 1.00 71.44 190 LEU A CA 1
ATOM 1505 C C . LEU A 1 190 ? 2.824 8.344 0.424 1.00 71.44 190 LEU A C 1
ATOM 1507 O O . LEU A 1 190 ? 2.393 8.569 1.558 1.00 71.44 190 LEU A O 1
ATOM 1511 N N . TYR A 1 191 ? 3.209 7.140 0.030 1.00 76.38 191 TYR A N 1
ATOM 1512 C CA . TYR A 1 191 ? 3.150 5.982 0.894 1.00 76.38 191 TYR A CA 1
ATOM 1513 C C . TYR A 1 191 ? 4.451 5.196 0.885 1.00 76.38 191 TYR A C 1
ATOM 1515 O O . TYR A 1 191 ? 5.296 5.235 -0.013 1.00 76.38 191 TYR A O 1
ATOM 1523 N N . ARG A 1 192 ? 4.605 4.439 1.956 1.00 74.69 192 ARG A N 1
ATOM 1524 C CA . ARG A 1 192 ? 5.709 3.532 2.169 1.00 74.69 192 ARG A CA 1
ATOM 1525 C C . ARG A 1 192 ? 5.135 2.165 2.456 1.00 74.69 192 ARG A C 1
ATOM 1527 O O . ARG A 1 192 ? 4.321 2.022 3.362 1.00 74.69 192 ARG A O 1
ATOM 1534 N N . ARG A 1 193 ? 5.607 1.166 1.717 1.00 77.94 193 ARG A N 1
ATOM 1535 C CA . ARG A 1 193 ? 5.051 -0.183 1.740 1.00 77.94 193 ARG A CA 1
ATOM 1536 C C . ARG A 1 193 ? 6.134 -1.214 2.022 1.00 77.94 193 ARG A C 1
ATOM 1538 O O . ARG A 1 193 ? 7.146 -1.279 1.326 1.00 77.94 193 ARG A O 1
ATOM 1545 N N . PHE A 1 194 ? 5.889 -2.050 3.017 1.00 73.44 194 PHE A N 1
ATOM 1546 C CA . PHE A 1 194 ? 6.622 -3.278 3.273 1.00 73.44 194 PHE A CA 1
ATOM 1547 C C . PHE A 1 194 ? 5.765 -4.469 2.837 1.00 73.44 194 PHE A C 1
ATOM 1549 O O . PHE A 1 194 ? 4.575 -4.523 3.141 1.00 73.44 194 PHE A O 1
ATOM 1556 N N . VAL A 1 195 ? 6.375 -5.408 2.110 1.00 71.44 195 VAL A N 1
ATOM 1557 C CA . VAL A 1 195 ? 5.727 -6.644 1.660 1.00 71.44 195 VAL A CA 1
ATOM 1558 C C . VAL A 1 195 ? 6.550 -7.827 2.150 1.00 71.44 195 VAL A C 1
ATOM 1560 O O . VAL A 1 195 ? 7.716 -7.976 1.781 1.00 71.44 195 VAL A O 1
ATOM 1563 N N . ALA A 1 196 ? 5.931 -8.669 2.965 1.00 66.12 196 ALA A N 1
ATOM 1564 C CA . ALA A 1 196 ? 6.452 -9.952 3.407 1.00 66.12 196 ALA A CA 1
ATOM 1565 C C . ALA A 1 196 ? 5.776 -11.107 2.648 1.00 66.12 196 ALA A C 1
ATOM 1567 O O . ALA A 1 196 ? 4.666 -10.941 2.134 1.00 66.12 196 ALA A O 1
ATOM 1568 N N . PRO A 1 197 ? 6.408 -12.296 2.590 1.00 71.56 197 PRO A N 1
ATOM 1569 C CA . PRO A 1 197 ? 5.754 -13.513 2.120 1.00 71.56 197 PRO A CA 1
ATOM 1570 C C . PRO A 1 197 ? 4.395 -13.725 2.796 1.00 71.56 197 PRO A C 1
ATOM 1572 O O . PRO A 1 197 ? 4.215 -13.396 3.967 1.00 71.56 197 PRO A O 1
ATOM 1575 N N . ARG A 1 198 ? 3.429 -14.270 2.053 1.00 75.69 198 ARG A N 1
ATOM 1576 C CA . ARG A 1 198 ? 2.043 -14.436 2.522 1.00 75.69 198 ARG A CA 1
ATOM 1577 C C . ARG A 1 198 ? 1.921 -15.325 3.764 1.00 75.69 198 ARG A C 1
ATOM 1579 O O . ARG A 1 198 ? 1.012 -15.139 4.558 1.00 75.69 198 ARG A O 1
ATOM 1586 N N . ASP A 1 199 ? 2.812 -16.295 3.893 1.00 78.75 199 ASP A N 1
ATOM 1587 C CA . ASP A 1 199 ? 2.908 -17.265 4.982 1.00 78.75 199 ASP A CA 1
ATOM 1588 C C . ASP A 1 199 ? 3.717 -16.753 6.185 1.00 78.75 199 ASP A C 1
ATOM 1590 O O . ASP A 1 199 ? 3.809 -17.435 7.208 1.00 78.75 199 ASP A O 1
ATOM 1594 N N . MET A 1 200 ? 4.298 -15.550 6.093 1.00 79.44 200 MET A N 1
ATOM 1595 C CA . MET A 1 200 ? 4.985 -14.936 7.222 1.00 79.44 200 MET A CA 1
ATOM 1596 C C . MET A 1 200 ? 3.980 -14.634 8.332 1.00 79.44 200 MET A C 1
ATOM 1598 O O . MET A 1 200 ? 2.971 -13.965 8.111 1.00 79.44 200 MET A O 1
ATOM 1602 N N . LYS A 1 201 ? 4.279 -15.107 9.546 1.00 83.25 201 LYS A N 1
ATOM 1603 C CA . LYS A 1 201 ? 3.425 -14.839 10.701 1.00 83.25 201 LYS A CA 1
ATOM 1604 C C . LYS A 1 201 ? 3.340 -13.326 10.968 1.00 83.25 201 LYS A C 1
ATOM 1606 O O . LYS A 1 201 ? 4.376 -12.660 10.892 1.00 83.25 201 LYS A O 1
ATOM 1611 N N . PRO A 1 202 ? 2.165 -12.778 11.322 1.00 77.75 202 PRO A N 1
ATOM 1612 C CA . PRO A 1 202 ? 2.008 -11.335 11.531 1.00 77.75 202 PRO A CA 1
ATOM 1613 C C . PRO A 1 202 ? 2.831 -10.788 12.707 1.00 77.75 202 PRO A C 1
ATOM 1615 O O . PRO A 1 202 ? 3.207 -9.620 12.712 1.00 77.75 202 PRO A O 1
ATOM 1618 N N . ASP A 1 203 ? 3.157 -11.642 13.676 1.00 81.19 203 ASP A N 1
ATOM 1619 C CA . ASP A 1 203 ? 4.001 -11.350 14.837 1.00 81.19 203 ASP A CA 1
ATOM 1620 C C . ASP A 1 203 ? 5.492 -11.656 14.600 1.00 81.19 203 ASP A C 1
ATOM 1622 O O . ASP A 1 203 ? 6.310 -11.535 15.515 1.00 81.19 203 ASP A O 1
ATOM 1626 N N . ALA A 1 204 ? 5.878 -12.047 13.378 1.00 79.75 204 ALA A N 1
ATOM 1627 C CA . ALA A 1 204 ? 7.273 -12.305 13.057 1.00 79.75 204 ALA A CA 1
ATOM 1628 C C . ALA A 1 204 ? 8.127 -11.058 13.361 1.00 79.75 204 ALA A C 1
ATOM 1630 O O . ALA A 1 204 ? 7.706 -9.943 13.033 1.00 79.75 204 ALA A O 1
ATOM 1631 N N . PRO A 1 205 ? 9.358 -11.214 13.900 1.00 75.44 205 PRO A N 1
ATOM 1632 C CA . PRO A 1 205 ? 10.207 -10.086 14.301 1.00 75.44 205 PRO A CA 1
ATOM 1633 C C . PRO A 1 205 ? 10.387 -9.031 13.208 1.00 75.44 205 PRO A C 1
ATOM 1635 O O . PRO A 1 205 ? 10.496 -7.841 13.491 1.00 75.44 205 PRO A O 1
ATOM 1638 N N . LEU A 1 206 ? 10.388 -9.478 11.952 1.00 69.25 206 LEU A N 1
ATOM 1639 C CA . LEU A 1 206 ? 10.492 -8.604 10.802 1.00 69.25 206 LEU A CA 1
ATOM 1640 C C . LEU A 1 206 ? 9.255 -7.718 10.618 1.00 69.25 206 LEU A C 1
ATOM 1642 O O . LEU A 1 206 ? 9.397 -6.508 10.502 1.00 69.25 206 LEU A O 1
ATOM 1646 N N . VAL A 1 207 ? 8.054 -8.300 10.617 1.00 72.50 207 VAL A N 1
ATOM 1647 C CA . VAL A 1 207 ? 6.792 -7.548 10.509 1.00 72.50 207 VAL A CA 1
ATOM 1648 C C . VAL A 1 207 ? 6.663 -6.596 11.697 1.00 72.50 207 VAL A C 1
ATOM 1650 O O . VAL A 1 207 ? 6.436 -5.400 11.513 1.00 72.50 207 VAL A O 1
ATOM 1653 N N . ALA A 1 208 ? 6.935 -7.100 12.904 1.00 76.62 208 ALA A N 1
ATOM 1654 C CA . ALA A 1 208 ? 6.928 -6.319 14.135 1.00 76.62 208 ALA A CA 1
ATOM 1655 C C . ALA A 1 208 ? 7.883 -5.115 14.078 1.00 76.62 208 ALA A C 1
ATOM 1657 O O . ALA A 1 208 ? 7.541 -4.041 14.567 1.00 76.62 208 ALA A O 1
ATOM 1658 N N . HIS A 1 209 ? 9.057 -5.253 13.453 1.00 75.19 209 HIS A N 1
ATOM 1659 C CA . HIS A 1 209 ? 10.003 -4.150 13.286 1.00 75.19 209 HIS A CA 1
ATOM 1660 C C . HIS A 1 209 ? 9.415 -2.988 12.470 1.00 75.19 209 HIS A C 1
ATOM 1662 O O . HIS A 1 209 ? 9.570 -1.830 12.859 1.00 75.19 209 HIS A O 1
ATOM 1668 N N . TYR A 1 210 ? 8.719 -3.282 11.368 1.00 74.94 210 TYR A N 1
ATOM 1669 C CA . TYR A 1 210 ? 8.087 -2.249 10.538 1.00 74.94 210 TYR A CA 1
ATOM 1670 C C . TYR A 1 210 ? 6.878 -1.612 11.220 1.00 74.94 210 TYR A C 1
ATOM 1672 O O . TYR A 1 210 ? 6.673 -0.408 11.089 1.00 74.94 210 TYR A O 1
ATOM 1680 N N . VAL A 1 211 ? 6.121 -2.406 11.974 1.00 79.56 211 VAL A N 1
ATOM 1681 C CA . VAL A 1 211 ? 4.950 -1.956 12.732 1.00 79.56 211 VAL A CA 1
ATOM 1682 C C . VAL A 1 211 ? 5.348 -1.076 13.929 1.00 79.56 211 VAL A C 1
ATOM 1684 O O . VAL A 1 211 ? 4.705 -0.063 14.190 1.00 79.56 211 VAL A O 1
ATOM 1687 N N . LYS A 1 212 ? 6.450 -1.391 14.627 1.00 77.06 212 LYS A N 1
ATOM 1688 C CA . LYS A 1 212 ? 6.935 -0.672 15.826 1.00 77.06 212 LYS A CA 1
ATOM 1689 C C . LYS A 1 212 ? 7.553 0.707 15.528 1.00 77.06 212 LYS A C 1
ATOM 1691 O O . LYS A 1 212 ? 8.170 1.308 16.407 1.00 77.06 212 LYS A O 1
ATOM 1696 N N . ASN A 1 213 ? 7.435 1.246 14.314 1.00 75.31 213 ASN A N 1
ATOM 1697 C CA . ASN A 1 213 ? 8.025 2.546 13.999 1.00 75.31 213 ASN A CA 1
ATOM 1698 C C . ASN A 1 213 ? 7.298 3.685 14.736 1.00 75.31 213 ASN A C 1
ATOM 1700 O O . ASN A 1 213 ? 6.305 4.214 14.244 1.00 75.31 213 ASN A O 1
ATOM 1704 N N . THR A 1 214 ? 7.813 4.089 15.898 1.00 70.38 214 THR A N 1
ATOM 1705 C CA . THR A 1 214 ? 7.166 5.068 16.786 1.00 70.38 214 THR A CA 1
ATOM 1706 C C . THR A 1 214 ? 7.042 6.460 16.174 1.00 70.38 214 THR A C 1
ATOM 1708 O O . THR A 1 214 ? 6.066 7.163 16.435 1.00 70.38 214 THR A O 1
ATOM 1711 N N . THR A 1 215 ? 7.995 6.872 15.337 1.00 78.88 215 THR A N 1
ATOM 1712 C CA . THR A 1 215 ? 7.938 8.160 14.633 1.00 78.88 215 THR A CA 1
ATOM 1713 C C . THR A 1 215 ? 6.771 8.225 13.651 1.00 78.88 215 THR A C 1
ATOM 1715 O O . THR A 1 215 ? 6.123 9.262 13.556 1.00 78.88 215 THR A O 1
ATOM 1718 N N . LEU A 1 216 ? 6.472 7.135 12.938 1.00 82.75 216 LEU A N 1
ATOM 1719 C CA . LEU A 1 216 ? 5.302 7.087 12.060 1.00 82.75 216 LEU A CA 1
ATOM 1720 C C . LEU A 1 216 ? 4.023 6.784 12.842 1.00 82.75 216 LEU A C 1
ATOM 1722 O O . LEU A 1 216 ? 3.027 7.478 12.666 1.00 82.75 216 LEU A O 1
ATOM 1726 N N . SER A 1 217 ? 4.045 5.793 13.737 1.00 85.81 217 SER A N 1
ATOM 1727 C CA . SER A 1 217 ? 2.858 5.342 14.473 1.00 85.81 217 SER A CA 1
ATOM 1728 C C . SER A 1 217 ? 2.269 6.438 15.367 1.00 85.81 217 SER A C 1
ATOM 1730 O O . SER A 1 217 ? 1.058 6.494 15.556 1.00 85.81 217 SER A O 1
ATOM 1732 N N . SER A 1 218 ? 3.100 7.358 15.870 1.00 88.44 218 SER A N 1
ATOM 1733 C CA . SER A 1 218 ? 2.647 8.538 16.621 1.00 88.44 218 SER A CA 1
ATOM 1734 C C . SER A 1 218 ? 1.843 9.547 15.800 1.00 88.44 218 SER A C 1
ATOM 1736 O O . SER A 1 218 ? 1.195 10.398 16.391 1.00 88.44 218 SER A O 1
ATOM 1738 N N . ARG A 1 219 ? 1.858 9.453 14.467 1.00 90.75 219 ARG A N 1
ATOM 1739 C CA . ARG A 1 219 ? 1.126 10.332 13.542 1.00 90.75 219 ARG A CA 1
ATOM 1740 C C . ARG A 1 219 ? -0.046 9.632 12.852 1.00 90.75 219 ARG A C 1
ATOM 1742 O O . ARG A 1 219 ? -0.689 10.238 11.998 1.00 90.75 219 ARG A O 1
ATOM 1749 N N . VAL A 1 220 ? -0.271 8.354 13.153 1.00 93.94 220 VAL A N 1
ATOM 1750 C CA . VAL A 1 220 ? -1.346 7.566 12.546 1.00 93.94 220 VAL A CA 1
ATOM 1751 C C . VAL A 1 220 ? -2.680 8.069 13.078 1.00 93.94 220 VAL A C 1
ATOM 1753 O O . VAL A 1 220 ? -2.954 7.928 14.266 1.00 93.94 220 VAL A O 1
ATOM 1756 N N . GLU A 1 221 ? -3.481 8.650 12.190 1.00 95.81 221 GLU A N 1
ATOM 1757 C CA . GLU A 1 221 ? -4.850 9.102 12.462 1.00 95.81 221 GLU A CA 1
ATOM 1758 C C . GLU A 1 221 ? -5.862 7.996 12.141 1.00 95.81 221 GLU A C 1
ATOM 1760 O O . GLU A 1 221 ? -6.844 7.815 12.861 1.00 95.81 221 GLU A O 1
ATOM 1765 N N . THR A 1 222 ? -5.558 7.197 11.118 1.00 96.75 222 THR A N 1
ATOM 1766 C CA . THR A 1 222 ? -6.421 6.122 10.637 1.00 96.75 222 THR A CA 1
ATOM 1767 C C . THR A 1 222 ? -5.642 4.816 10.586 1.00 96.75 222 THR A C 1
ATOM 1769 O O . THR A 1 222 ? -4.586 4.742 9.957 1.00 96.75 222 THR A O 1
ATOM 1772 N N . PHE A 1 223 ? -6.148 3.770 11.229 1.00 95.69 223 PHE A N 1
ATOM 1773 C CA . PHE A 1 223 ? -5.512 2.456 11.247 1.00 95.69 223 PHE A CA 1
ATOM 1774 C C . PHE A 1 223 ? -6.476 1.385 10.743 1.00 95.69 223 PHE A C 1
ATOM 1776 O O . PHE A 1 223 ? -7.567 1.256 11.284 1.00 95.69 223 PHE A O 1
ATOM 1783 N N . TYR A 1 224 ? -6.056 0.578 9.772 1.00 94.44 224 TYR A N 1
ATOM 1784 C CA . TYR A 1 224 ? -6.849 -0.516 9.215 1.00 94.44 224 TYR A CA 1
ATOM 1785 C C . TYR A 1 224 ? -6.089 -1.844 9.294 1.00 94.44 224 TYR A C 1
ATOM 1787 O O . TYR A 1 224 ? -4.923 -1.941 8.899 1.00 94.44 224 TYR A O 1
ATOM 1795 N N . THR A 1 225 ? -6.767 -2.891 9.763 1.00 92.81 225 THR A N 1
ATOM 1796 C CA . THR A 1 225 ? -6.245 -4.264 9.787 1.00 92.81 225 THR A CA 1
ATOM 1797 C C . THR A 1 225 ? -7.343 -5.290 9.511 1.00 92.81 225 THR A C 1
ATOM 1799 O O . THR A 1 225 ? -8.488 -4.922 9.261 1.00 92.81 225 THR A O 1
ATOM 1802 N N . SER A 1 226 ? -7.016 -6.579 9.565 1.00 89.75 226 SER A N 1
ATOM 1803 C CA . SER A 1 226 ? -7.995 -7.666 9.566 1.00 89.75 226 SER A CA 1
ATOM 1804 C C . SER A 1 226 ? -7.845 -8.578 10.787 1.00 89.75 226 SER A C 1
ATOM 1806 O O . SER A 1 226 ? -6.808 -8.602 11.456 1.00 89.75 226 SER A O 1
ATOM 1808 N N . THR A 1 227 ? -8.897 -9.336 11.090 1.00 88.25 227 THR A N 1
ATOM 1809 C CA . THR A 1 227 ? -8.956 -10.306 12.199 1.00 88.25 227 THR A CA 1
ATOM 1810 C C . THR A 1 227 ? -7.818 -11.334 12.159 1.00 88.25 227 THR A C 1
ATOM 1812 O O . THR A 1 227 ? -7.247 -11.644 13.204 1.00 88.25 227 THR A O 1
ATOM 1815 N N . GLY A 1 228 ? -7.399 -11.795 10.973 1.00 85.12 228 GLY A N 1
ATOM 1816 C CA . GLY A 1 228 ? -6.251 -12.693 10.798 1.00 85.12 228 GLY A CA 1
ATOM 1817 C C . GLY A 1 228 ? -4.886 -12.069 11.094 1.00 85.12 228 GLY A C 1
ATOM 1818 O O . GLY A 1 228 ? -3.887 -12.781 11.195 1.00 85.12 228 GLY A O 1
ATOM 1819 N N . LEU A 1 229 ? -4.828 -10.746 11.251 1.00 87.88 229 LEU A N 1
ATOM 1820 C CA . LEU A 1 229 ? -3.600 -9.975 11.444 1.00 87.88 229 LEU A CA 1
ATOM 1821 C C . LEU A 1 229 ? -3.544 -9.270 12.800 1.00 87.88 229 LEU A C 1
ATOM 1823 O O . LEU A 1 229 ? -2.589 -8.540 13.065 1.00 87.88 229 LEU A O 1
ATOM 1827 N N . LEU A 1 230 ? -4.520 -9.498 13.686 1.00 86.69 230 LEU A N 1
ATOM 1828 C CA . LEU A 1 230 ? -4.580 -8.833 14.993 1.00 86.69 230 LEU A CA 1
ATOM 1829 C C . LEU A 1 230 ? -3.341 -9.091 15.860 1.00 86.69 230 LEU A C 1
ATOM 1831 O O . LEU A 1 230 ? -2.979 -8.233 16.657 1.00 86.69 230 LEU A O 1
ATOM 1835 N N . SER A 1 231 ? -2.634 -10.211 15.683 1.00 85.12 231 SER A N 1
ATOM 1836 C CA . SER A 1 231 ? -1.391 -10.471 16.422 1.00 85.12 231 SER A CA 1
ATOM 1837 C C . SER A 1 231 ? -0.246 -9.520 16.050 1.00 85.12 231 SER A C 1
ATOM 1839 O O . SER A 1 231 ? 0.639 -9.292 16.874 1.00 85.12 231 SER A O 1
ATOM 1841 N N . ALA A 1 232 ? -0.277 -8.895 14.864 1.00 81.75 232 ALA A N 1
ATOM 1842 C CA . ALA A 1 232 ? 0.678 -7.846 14.501 1.00 81.75 232 ALA A CA 1
ATOM 1843 C C . ALA A 1 232 ? 0.529 -6.599 15.392 1.00 81.75 232 ALA A C 1
ATOM 1845 O O . ALA A 1 232 ? 1.497 -5.861 15.585 1.00 81.75 232 ALA A O 1
ATOM 1846 N N . LEU A 1 233 ? -0.654 -6.385 15.987 1.00 81.19 233 LEU A N 1
ATOM 1847 C CA . LEU A 1 233 ? -0.905 -5.281 16.915 1.00 81.19 233 LEU A CA 1
ATOM 1848 C C . LEU A 1 233 ? -0.078 -5.390 18.194 1.00 81.19 233 LEU A C 1
ATOM 1850 O O . LEU A 1 233 ? 0.197 -4.367 18.804 1.00 81.19 233 LEU A O 1
ATOM 1854 N N . ASN A 1 234 ? 0.403 -6.581 18.566 1.00 82.31 234 ASN A N 1
ATOM 1855 C CA . ASN A 1 234 ? 1.255 -6.751 19.748 1.00 82.31 234 ASN A CA 1
ATOM 1856 C C . ASN A 1 234 ? 2.576 -5.961 19.640 1.00 82.31 234 ASN A C 1
ATOM 1858 O O . ASN A 1 234 ? 3.216 -5.668 20.651 1.00 82.31 234 ASN A O 1
ATOM 1862 N N . ALA A 1 235 ? 2.987 -5.592 18.421 1.00 82.88 235 ALA A N 1
ATOM 1863 C CA . ALA A 1 235 ? 4.125 -4.707 18.185 1.00 82.88 235 ALA A CA 1
ATOM 1864 C C . ALA A 1 235 ? 3.786 -3.210 18.366 1.00 82.88 235 ALA A C 1
ATOM 1866 O O . ALA A 1 235 ? 4.699 -2.394 18.526 1.00 82.88 235 ALA A O 1
ATOM 1867 N N . LEU A 1 236 ? 2.499 -2.843 18.357 1.00 85.12 236 LEU A N 1
ATOM 1868 C CA . LEU A 1 236 ? 1.994 -1.492 18.600 1.00 85.12 236 LEU A CA 1
ATOM 1869 C C . LEU A 1 236 ? 1.618 -1.331 20.069 1.00 85.12 236 LEU A C 1
ATOM 1871 O O . LEU A 1 236 ? 0.622 -1.858 20.540 1.00 85.12 236 LEU A O 1
ATOM 1875 N N . HIS A 1 237 ? 2.376 -0.524 20.801 1.00 83.06 237 HIS A N 1
ATOM 1876 C CA . HIS A 1 237 ? 1.989 -0.182 22.171 1.00 83.06 237 HIS A CA 1
ATOM 1877 C C . HIS A 1 237 ? 1.012 1.001 22.224 1.00 83.06 237 HIS A C 1
ATOM 1879 O O . HIS A 1 237 ? 0.194 1.086 23.139 1.00 83.06 237 HIS A O 1
ATOM 1885 N N . ARG A 1 238 ? 1.115 1.946 21.276 1.00 90.75 238 ARG A N 1
ATOM 1886 C CA . ARG A 1 238 ? 0.350 3.203 21.275 1.00 90.75 238 ARG A CA 1
ATOM 1887 C C . ARG A 1 238 ? 0.103 3.742 19.868 1.00 90.75 238 ARG A C 1
ATOM 1889 O O . ARG A 1 238 ? 1.036 3.783 19.064 1.00 90.75 238 ARG A O 1
ATOM 1896 N N . LEU A 1 239 ? -1.105 4.259 19.642 1.00 93.94 239 LEU A N 1
ATOM 1897 C CA . LEU A 1 239 ? -1.470 5.109 18.504 1.00 93.94 239 LEU A CA 1
ATOM 1898 C C . LEU A 1 239 ? -2.130 6.400 19.039 1.00 93.94 239 LEU A C 1
ATOM 1900 O O . LEU A 1 239 ? -3.356 6.493 19.110 1.00 93.94 239 LEU A O 1
ATOM 1904 N N . PRO A 1 240 ? -1.332 7.389 19.486 1.00 93.81 240 PRO A N 1
ATOM 1905 C CA . PRO A 1 240 ? -1.822 8.556 20.229 1.00 93.81 240 PRO A CA 1
ATOM 1906 C C . PRO A 1 240 ? -2.718 9.496 19.414 1.00 93.81 240 PRO A C 1
ATOM 1908 O O . PRO A 1 240 ? -3.535 10.204 19.997 1.00 93.81 240 PRO A O 1
ATOM 1911 N N . GLU A 1 241 ? -2.568 9.507 18.091 1.00 95.38 241 GLU A N 1
ATOM 1912 C CA . GLU A 1 241 ? -3.331 10.370 17.185 1.00 95.38 241 GLU A CA 1
ATOM 1913 C C . GLU A 1 241 ? -4.471 9.630 16.472 1.00 95.38 241 GLU A C 1
ATOM 1915 O O . GLU A 1 241 ? -5.214 10.252 15.721 1.00 95.38 241 GLU A O 1
ATOM 1920 N N . CYS A 1 242 ? -4.646 8.329 16.729 1.00 96.88 242 CYS A N 1
ATOM 1921 C CA . CYS A 1 242 ? -5.622 7.509 16.021 1.00 96.88 242 CYS A CA 1
ATOM 1922 C C . CYS A 1 242 ? -7.048 7.891 16.422 1.00 96.88 242 CYS A C 1
ATOM 1924 O O . CYS A 1 242 ? -7.416 7.791 17.595 1.00 96.88 242 CYS A O 1
ATOM 1926 N N . THR A 1 243 ? -7.842 8.326 15.445 1.00 97.12 243 THR A N 1
ATOM 1927 C CA . THR A 1 243 ? -9.254 8.698 15.590 1.00 97.12 243 THR A CA 1
ATOM 1928 C C . THR A 1 243 ? -10.185 7.654 14.978 1.00 97.12 243 THR A C 1
ATOM 1930 O O . THR A 1 243 ? -11.321 7.520 15.447 1.00 97.12 243 THR A O 1
ATOM 1933 N N . LEU A 1 244 ? -9.699 6.873 14.006 1.00 96.56 244 LEU A N 1
ATOM 1934 C CA . LEU A 1 244 ? -10.430 5.789 13.356 1.00 96.56 244 LEU A CA 1
ATOM 1935 C C . LEU A 1 244 ? -9.610 4.498 13.374 1.00 96.56 244 LEU A C 1
ATOM 1937 O O . LEU A 1 244 ? -8.501 4.435 12.840 1.00 96.56 244 LEU A O 1
ATOM 1941 N N . PHE A 1 245 ? -10.192 3.454 13.959 1.00 96.00 245 PHE A N 1
ATOM 1942 C CA . PHE A 1 245 ? -9.656 2.099 13.925 1.00 96.00 245 PHE A CA 1
ATOM 1943 C C . PHE A 1 245 ? -10.590 1.223 13.104 1.00 96.00 245 PHE A C 1
ATOM 1945 O O . PHE A 1 245 ? -11.790 1.187 13.346 1.00 96.00 245 PHE A O 1
ATOM 1952 N N . GLY A 1 246 ? -10.044 0.505 12.142 1.00 94.31 246 GLY A N 1
ATOM 1953 C CA . GLY A 1 246 ? -10.790 -0.312 11.216 1.00 94.31 246 GLY A CA 1
ATOM 1954 C C . GLY A 1 246 ? -10.373 -1.778 11.260 1.00 94.31 246 GLY A C 1
ATOM 1955 O O . GLY A 1 246 ? -9.175 -2.080 11.271 1.00 94.31 246 GLY A O 1
ATOM 1956 N N . ILE A 1 247 ? -11.348 -2.690 11.249 1.00 92.69 247 ILE A N 1
ATOM 1957 C CA . ILE A 1 247 ? -11.119 -4.138 11.262 1.00 92.69 247 ILE A CA 1
ATOM 1958 C C . ILE A 1 247 ? -11.953 -4.847 10.195 1.00 92.69 247 ILE A C 1
ATOM 1960 O O . ILE A 1 247 ? -13.181 -4.860 10.246 1.00 92.69 247 ILE A O 1
ATOM 1964 N N . GLY A 1 248 ? -11.259 -5.535 9.293 1.00 90.56 248 GLY A N 1
ATOM 1965 C CA . GLY A 1 248 ? -11.840 -6.493 8.363 1.00 90.56 248 GLY A CA 1
ATOM 1966 C C . GLY A 1 248 ? -12.004 -7.877 8.986 1.00 90.56 248 GLY A C 1
ATOM 1967 O O . GLY A 1 248 ? -11.074 -8.410 9.599 1.00 90.56 248 GLY A O 1
ATOM 1968 N N . ILE A 1 249 ? -13.165 -8.493 8.818 1.00 88.31 249 ILE A N 1
ATOM 1969 C CA . ILE A 1 249 ? -13.424 -9.866 9.256 1.00 88.31 249 ILE A CA 1
ATOM 1970 C C . ILE A 1 249 ? -12.998 -10.823 8.141 1.00 88.31 249 ILE A C 1
ATOM 1972 O O . ILE A 1 249 ? -13.550 -10.791 7.045 1.00 88.31 249 ILE A O 1
ATOM 1976 N N . ASP A 1 250 ? -12.001 -11.665 8.422 1.00 82.94 250 ASP A N 1
ATOM 1977 C CA . ASP A 1 250 ? -11.494 -12.650 7.472 1.00 82.94 250 ASP A CA 1
ATOM 1978 C C . ASP A 1 250 ? -12.327 -13.942 7.582 1.00 82.94 250 ASP A C 1
ATOM 1980 O O . ASP A 1 250 ? -12.718 -14.337 8.689 1.00 82.94 250 ASP A O 1
ATOM 1984 N N . PRO A 1 251 ? -12.568 -14.667 6.475 1.00 77.31 251 PRO A N 1
ATOM 1985 C CA . PRO A 1 251 ? -13.290 -15.934 6.513 1.00 77.31 251 PRO A CA 1
ATOM 1986 C C . PRO A 1 251 ? -12.661 -16.936 7.490 1.00 77.31 251 PRO A C 1
ATOM 1988 O O . PRO A 1 251 ? -11.488 -17.292 7.381 1.00 77.31 251 PRO A O 1
ATOM 1991 N N . GLY A 1 252 ? -13.459 -17.424 8.443 1.00 73.75 252 GLY A N 1
ATOM 1992 C CA . GLY A 1 252 ? -13.002 -18.374 9.461 1.00 73.75 252 GLY A CA 1
ATOM 1993 C C . GLY A 1 252 ? -12.175 -17.752 10.594 1.00 73.75 252 GLY A C 1
ATOM 1994 O O . GLY A 1 252 ? -11.595 -18.495 11.389 1.00 73.75 252 GLY A O 1
ATOM 1995 N N . HIS A 1 253 ? -12.106 -16.422 10.692 1.00 74.19 253 HIS A N 1
ATOM 1996 C CA . HIS A 1 253 ? -11.455 -15.709 11.791 1.00 74.19 253 HIS A CA 1
ATOM 1997 C C . HIS A 1 253 ? -12.457 -14.795 12.502 1.00 74.19 253 HIS A C 1
ATOM 1999 O O . HIS A 1 253 ? -13.013 -13.868 11.922 1.00 74.19 253 HIS A O 1
ATOM 2005 N N . GLY A 1 254 ? -12.705 -15.074 13.783 1.00 74.56 254 GLY A N 1
ATOM 2006 C CA . GLY A 1 254 ? -13.503 -14.203 14.641 1.00 74.56 254 GLY A CA 1
ATOM 2007 C C . GLY A 1 254 ? -12.709 -13.011 15.179 1.00 74.56 254 GLY A C 1
ATOM 2008 O O . GLY A 1 254 ? -11.480 -12.953 15.097 1.00 74.56 254 GLY A O 1
ATOM 2009 N N . LEU A 1 255 ? -13.422 -12.074 15.804 1.00 80.12 255 LEU A N 1
ATOM 2010 C CA . LEU A 1 255 ? -12.829 -11.034 16.645 1.00 80.12 255 LEU A CA 1
ATOM 2011 C C . LEU A 1 255 ? -12.320 -11.670 17.945 1.00 80.12 255 LEU A C 1
ATOM 2013 O O . LEU A 1 255 ? -13.050 -11.800 18.926 1.00 80.12 255 LEU A O 1
ATOM 2017 N N . TYR A 1 256 ? -11.066 -12.116 17.936 1.00 72.06 256 TYR A N 1
ATOM 2018 C CA . TYR A 1 256 ? -10.409 -12.644 19.128 1.00 72.06 256 TYR A CA 1
ATOM 2019 C C . TYR A 1 256 ? -9.670 -11.538 19.873 1.00 72.06 256 TYR A C 1
ATOM 2021 O O . TYR A 1 256 ? -8.982 -10.708 19.276 1.00 72.06 256 TYR A O 1
ATOM 2029 N N . ALA A 1 257 ? -9.781 -11.563 21.198 1.00 63.09 257 ALA A N 1
ATOM 2030 C CA . ALA A 1 257 ? -9.028 -10.666 22.053 1.00 63.09 257 ALA A CA 1
ATOM 2031 C C . ALA A 1 257 ? -7.531 -11.022 22.066 1.00 63.09 257 ALA A C 1
ATOM 2033 O O . ALA A 1 257 ? -7.179 -12.196 22.183 1.00 63.09 257 ALA A O 1
ATOM 2034 N N . GLN A 1 258 ? -6.668 -10.010 21.976 1.00 68.25 258 GLN A N 1
ATOM 2035 C CA . GLN A 1 258 ? -5.217 -10.121 22.155 1.00 68.25 258 GLN A CA 1
ATOM 2036 C C . GLN A 1 258 ? -4.833 -9.859 23.619 1.00 68.25 258 GLN A C 1
ATOM 2038 O O . GLN A 1 258 ? -5.570 -9.203 24.355 1.00 68.25 258 GLN A O 1
ATOM 2043 N N . ASP A 1 259 ? -3.665 -10.356 24.033 1.00 68.88 259 ASP A N 1
ATOM 2044 C CA . ASP A 1 259 ? -3.172 -10.212 25.412 1.00 68.88 259 ASP A CA 1
ATOM 2045 C C . ASP A 1 259 ? -2.485 -8.859 25.679 1.00 68.88 259 ASP A C 1
ATOM 2047 O O . ASP A 1 259 ? -2.335 -8.460 26.834 1.00 68.88 259 ASP A O 1
ATOM 2051 N N . MET A 1 260 ? -2.071 -8.141 24.628 1.00 78.50 260 MET A N 1
ATOM 2052 C CA . MET A 1 260 ? -1.361 -6.861 24.729 1.00 78.50 260 MET A CA 1
ATOM 2053 C C . MET A 1 260 ? -2.205 -5.735 24.116 1.00 78.50 260 MET A C 1
ATOM 2055 O O . MET A 1 260 ? -2.207 -5.580 22.893 1.00 78.50 260 MET A O 1
ATOM 2059 N N . PRO A 1 261 ? -2.926 -4.943 24.929 1.00 84.94 261 PRO A N 1
ATOM 2060 C CA . PRO A 1 261 ? -3.783 -3.891 24.405 1.00 84.94 261 PRO A CA 1
ATOM 2061 C C . PRO A 1 261 ? -2.990 -2.719 23.818 1.00 84.94 261 PRO A C 1
ATOM 2063 O O . PRO A 1 261 ? -1.930 -2.341 24.324 1.00 84.94 261 PRO A O 1
ATOM 2066 N N . VAL A 1 262 ? -3.565 -2.090 22.793 1.00 90.62 262 VAL A N 1
ATOM 2067 C CA . VAL A 1 262 ? -3.054 -0.878 22.149 1.00 90.62 262 VAL A CA 1
ATOM 2068 C C . VAL A 1 262 ? -3.741 0.346 22.755 1.00 90.62 262 VAL A C 1
ATOM 2070 O O . VAL A 1 262 ? -4.967 0.449 22.741 1.00 90.62 262 VAL A O 1
ATOM 2073 N N . SER A 1 263 ? -2.961 1.301 23.262 1.00 93.50 263 SER A N 1
ATOM 2074 C CA . SER A 1 263 ? -3.510 2.558 23.794 1.00 93.50 263 SER A CA 1
ATOM 2075 C C . SER A 1 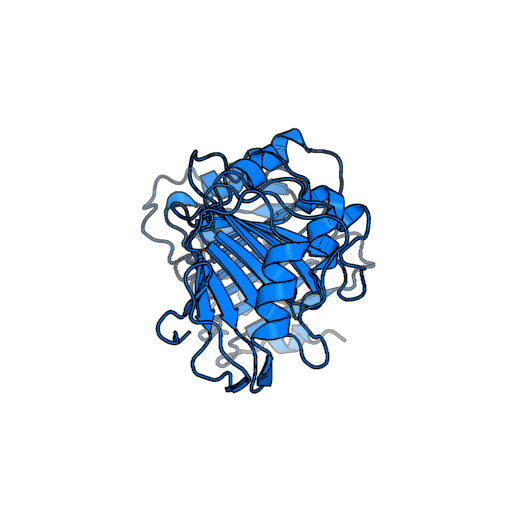263 ? -3.829 3.537 22.656 1.00 93.50 263 SER A C 1
ATOM 2077 O O . SER A 1 263 ? -2.956 3.864 21.841 1.00 93.50 263 SER A O 1
ATOM 2079 N N . VAL A 1 264 ? -5.093 3.975 22.588 1.00 95.69 264 VAL A N 1
ATOM 2080 C CA . VAL A 1 264 ? -5.669 4.794 21.501 1.00 95.69 264 VAL A CA 1
ATOM 2081 C C . VAL A 1 264 ? -6.495 5.973 22.059 1.00 95.69 264 VAL A C 1
ATOM 2083 O O . VAL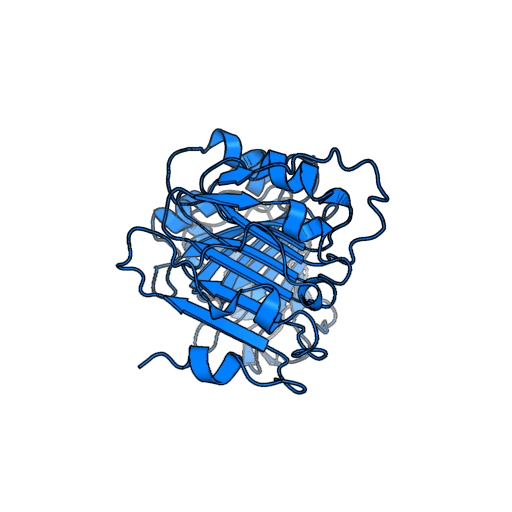 A 1 264 ? -7.715 6.037 21.908 1.00 95.69 264 VAL A O 1
ATOM 2086 N N . PRO A 1 265 ? -5.838 6.954 22.708 1.00 96.62 265 PRO A N 1
ATOM 2087 C CA . PRO A 1 265 ? -6.492 7.993 23.512 1.00 96.62 265 PRO A CA 1
ATOM 2088 C C . PRO A 1 265 ? -7.345 9.006 22.743 1.00 96.62 265 PRO A C 1
ATOM 2090 O O . PRO A 1 265 ? -8.042 9.812 23.359 1.00 96.62 265 PRO A O 1
ATOM 2093 N N . LYS A 1 266 ? -7.293 9.009 21.408 1.00 97.25 266 LYS A N 1
ATOM 2094 C CA . LYS A 1 266 ? -8.108 9.888 20.558 1.00 97.25 266 LYS A CA 1
ATOM 2095 C C . LYS A 1 266 ? -9.147 9.138 19.735 1.00 97.25 266 LYS A C 1
ATOM 2097 O O . LYS A 1 266 ? -9.828 9.777 18.935 1.00 97.25 266 LYS A O 1
ATOM 2102 N N . LEU A 1 267 ? -9.307 7.832 19.958 1.00 97.44 267 LEU A N 1
ATOM 2103 C CA . LEU A 1 267 ? -10.209 7.012 19.166 1.00 97.44 267 LEU A CA 1
ATOM 2104 C C . LEU A 1 267 ? -11.645 7.534 19.273 1.00 97.44 267 LEU A C 1
ATOM 2106 O O . LEU A 1 267 ? -12.165 7.754 20.366 1.00 97.44 267 LEU A O 1
ATOM 2110 N N . ARG A 1 268 ? -12.282 7.748 18.123 1.00 95.50 268 ARG A N 1
ATOM 2111 C CA . ARG A 1 268 ? -13.675 8.203 18.019 1.00 95.50 268 ARG A CA 1
ATOM 2112 C C . ARG A 1 268 ? -14.563 7.176 17.343 1.00 95.50 268 ARG A C 1
ATOM 2114 O O . ARG A 1 268 ? -15.734 7.073 17.706 1.00 95.50 268 ARG A O 1
ATOM 2121 N N . LYS A 1 269 ? -14.008 6.434 16.385 1.00 96.19 269 LYS A N 1
ATOM 2122 C CA . LYS A 1 269 ? -14.755 5.502 15.549 1.00 96.19 269 LYS A CA 1
ATOM 2123 C C . LYS A 1 269 ? -14.034 4.165 15.422 1.00 96.19 269 LYS A C 1
ATOM 2125 O O . LYS A 1 269 ? -12.840 4.130 15.129 1.00 96.19 269 LYS A O 1
ATOM 2130 N N . LEU A 1 270 ? -14.779 3.083 15.615 1.00 95.44 270 LEU A N 1
ATOM 2131 C CA . LEU A 1 270 ? -14.414 1.736 15.202 1.00 95.44 270 LEU A CA 1
ATOM 2132 C C . LEU A 1 270 ? -15.244 1.372 13.968 1.00 95.44 270 LEU A C 1
ATOM 2134 O O . LEU A 1 270 ? -16.470 1.441 14.014 1.00 95.44 270 LEU A O 1
ATOM 2138 N N . GLU A 1 271 ? -14.591 0.986 12.881 1.00 95.25 271 GLU A N 1
ATOM 2139 C CA . GLU A 1 271 ? -15.246 0.487 11.671 1.00 95.25 271 GLU A CA 1
ATOM 2140 C C . GLU A 1 271 ? -14.998 -1.005 11.513 1.00 95.25 271 GLU A C 1
ATOM 2142 O O . GLU A 1 271 ? -13.873 -1.482 11.665 1.00 95.25 271 GLU A O 1
ATOM 2147 N N . ILE A 1 272 ? -16.060 -1.743 11.208 1.00 92.31 272 ILE A N 1
ATOM 2148 C CA . ILE A 1 272 ? -16.007 -3.184 10.994 1.00 92.31 272 ILE A CA 1
ATOM 2149 C C . ILE A 1 272 ? -16.575 -3.482 9.612 1.00 92.31 272 ILE A C 1
ATOM 2151 O O . ILE A 1 272 ? -17.728 -3.156 9.330 1.00 92.31 272 ILE A O 1
ATOM 2155 N N . TRP A 1 273 ? -15.771 -4.111 8.760 1.00 90.50 273 TRP A N 1
ATOM 2156 C CA . TRP A 1 273 ? -16.171 -4.561 7.424 1.00 90.50 273 TRP A CA 1
ATOM 2157 C C . TRP A 1 273 ? -15.865 -6.045 7.244 1.00 90.50 273 TRP A C 1
ATOM 2159 O O . TRP A 1 273 ? -15.147 -6.653 8.041 1.00 90.50 273 TRP A O 1
ATOM 2169 N N . GLY A 1 274 ? -16.419 -6.652 6.203 1.00 81.69 274 GLY A N 1
ATOM 2170 C CA . GLY A 1 274 ? -16.175 -8.052 5.893 1.00 81.69 274 GLY A CA 1
ATOM 2171 C C . GLY A 1 274 ? -17.059 -8.547 4.760 1.00 81.69 274 GLY A C 1
ATOM 2172 O O . GLY A 1 274 ? -18.155 -8.032 4.530 1.00 81.69 274 GLY A O 1
ATOM 2173 N N . ASP A 1 275 ? -16.577 -9.578 4.076 1.00 67.50 275 ASP A N 1
ATOM 2174 C CA . ASP A 1 275 ? -17.371 -10.295 3.085 1.00 67.50 275 ASP A CA 1
ATOM 2175 C C . ASP A 1 275 ? -18.494 -11.057 3.809 1.00 67.50 275 ASP A C 1
ATOM 2177 O O . ASP A 1 275 ? -18.244 -11.648 4.860 1.00 67.50 275 ASP A O 1
ATOM 2181 N N . GLU A 1 276 ? -19.718 -10.992 3.267 1.00 60.19 276 GLU A N 1
ATOM 2182 C CA . GLU A 1 276 ? -20.967 -11.625 3.739 1.00 60.19 276 GLU A CA 1
ATOM 2183 C C . GLU A 1 276 ? -20.813 -12.515 4.989 1.00 60.19 276 GLU A C 1
ATOM 2185 O O . GLU A 1 276 ? -20.434 -13.688 4.917 1.00 60.19 276 GLU A O 1
ATOM 2190 N N . GLY A 1 277 ? -21.110 -11.953 6.163 1.00 64.12 277 GLY A N 1
ATOM 2191 C CA . GLY A 1 277 ? -20.801 -12.600 7.433 1.00 64.12 277 GLY A CA 1
ATOM 2192 C C . GLY A 1 277 ? -21.711 -12.176 8.578 1.00 64.12 277 GLY A C 1
ATOM 2193 O O . GLY A 1 277 ? -22.386 -11.145 8.527 1.00 64.12 277 GLY A O 1
ATOM 2194 N N . HIS A 1 278 ? -21.725 -13.008 9.621 1.00 74.75 278 HIS A N 1
ATOM 2195 C CA . HIS A 1 278 ? -22.375 -12.699 10.891 1.00 74.75 278 HIS A CA 1
ATOM 2196 C C . HIS A 1 278 ? -21.335 -12.142 11.863 1.00 74.75 278 HIS A C 1
ATOM 2198 O O . HIS A 1 278 ? -20.277 -12.749 12.041 1.00 74.75 278 HIS A O 1
ATOM 2204 N N . VAL A 1 279 ? -21.641 -11.021 12.514 1.00 84.00 279 VAL A N 1
ATOM 2205 C CA . VAL A 1 279 ? -20.781 -10.413 13.536 1.00 84.00 279 VAL A CA 1
ATOM 2206 C C . VAL A 1 279 ? -21.520 -10.375 14.858 1.00 84.00 279 VAL A C 1
ATOM 2208 O O . VAL A 1 279 ? -22.599 -9.800 14.950 1.00 84.00 279 VAL A O 1
ATOM 2211 N N . ASP A 1 280 ? -20.933 -10.965 15.893 1.00 87.00 280 ASP A N 1
ATOM 2212 C CA . ASP A 1 280 ? -21.486 -10.883 17.239 1.00 87.00 280 ASP A CA 1
ATOM 2213 C C . ASP A 1 280 ? -21.090 -9.564 17.917 1.00 87.00 280 ASP A C 1
ATOM 2215 O O . ASP A 1 280 ? -19.907 -9.283 18.121 1.00 87.00 280 ASP A O 1
ATOM 2219 N N . ALA A 1 281 ? -22.087 -8.772 18.310 1.00 86.94 281 ALA A N 1
ATOM 2220 C CA . ALA A 1 281 ? -21.901 -7.541 19.069 1.00 86.94 281 ALA A CA 1
ATOM 2221 C C . ALA A 1 281 ? -21.166 -7.786 20.401 1.00 86.94 281 ALA A C 1
ATOM 2223 O O . ALA A 1 281 ? -20.358 -6.955 20.823 1.00 86.94 281 ALA A O 1
ATOM 2224 N N . GLY A 1 282 ? -21.392 -8.940 21.044 1.00 87.88 282 GLY A N 1
ATOM 2225 C CA . GLY A 1 282 ? -20.676 -9.330 22.261 1.00 87.88 282 GLY A CA 1
ATOM 2226 C C . GLY A 1 282 ? -19.171 -9.482 22.027 1.00 87.88 282 GLY A C 1
ATOM 2227 O O . GLY A 1 282 ? -18.363 -8.957 22.796 1.00 87.88 282 GLY A O 1
ATOM 2228 N N . ALA A 1 283 ? -18.786 -10.130 20.926 1.00 87.75 283 ALA A N 1
ATOM 2229 C CA . ALA A 1 283 ? -17.391 -10.261 20.509 1.00 87.75 283 ALA A CA 1
ATOM 2230 C C . ALA A 1 283 ? -16.730 -8.906 20.199 1.00 87.75 283 ALA A C 1
ATOM 2232 O O . ALA A 1 283 ? -15.570 -8.699 20.555 1.00 87.75 283 ALA A O 1
ATOM 2233 N N . VAL A 1 284 ? -17.460 -7.962 19.595 1.00 90.38 284 VAL A N 1
ATOM 2234 C CA . VAL A 1 284 ? -16.958 -6.598 19.348 1.00 90.38 284 VAL A CA 1
ATOM 2235 C C . VAL A 1 284 ? -16.688 -5.866 20.662 1.00 90.38 284 VAL A C 1
ATOM 2237 O O . VAL A 1 284 ? -15.607 -5.305 20.838 1.00 90.38 284 VAL A O 1
ATOM 2240 N N . ALA A 1 285 ? -17.629 -5.908 21.609 1.00 89.56 285 ALA A N 1
ATOM 2241 C CA . ALA A 1 285 ? -17.445 -5.297 22.923 1.00 89.56 285 ALA A CA 1
ATOM 2242 C C . ALA A 1 285 ? -16.240 -5.909 23.661 1.00 89.56 285 ALA A C 1
ATOM 2244 O O . ALA A 1 285 ? -15.373 -5.180 24.141 1.00 89.56 285 ALA A O 1
ATOM 2245 N N . ALA A 1 286 ? -16.127 -7.242 23.669 1.00 88.62 286 ALA A N 1
ATOM 2246 C CA . ALA A 1 286 ? -14.992 -7.945 24.265 1.00 88.62 286 ALA A CA 1
ATOM 2247 C C . ALA A 1 286 ? -13.654 -7.602 23.588 1.00 88.62 286 ALA A C 1
ATOM 2249 O O . ALA A 1 286 ? -12.635 -7.485 24.270 1.00 88.62 286 ALA A O 1
ATOM 2250 N N . PHE A 1 287 ? -13.641 -7.424 22.263 1.00 89.88 287 PHE A N 1
ATOM 2251 C CA . PHE A 1 287 ? -12.464 -6.951 21.541 1.00 89.88 287 PHE A CA 1
ATOM 2252 C C . PHE A 1 287 ? -12.064 -5.548 22.007 1.00 89.88 287 PHE A C 1
ATOM 2254 O O . PHE A 1 287 ? -10.909 -5.357 22.382 1.00 89.88 287 PHE A O 1
ATOM 2261 N N . ILE A 1 288 ? -13.003 -4.595 22.037 1.00 90.94 288 ILE A N 1
ATOM 2262 C CA . ILE A 1 288 ? -12.732 -3.212 22.454 1.00 90.94 288 ILE A CA 1
ATOM 2263 C C . ILE A 1 288 ? -12.158 -3.191 23.873 1.00 90.94 288 ILE A C 1
ATOM 2265 O O . ILE A 1 288 ? -11.123 -2.578 24.103 1.00 90.94 288 ILE A O 1
ATOM 2269 N N . GLU A 1 289 ? -12.788 -3.899 24.811 1.00 89.00 289 GLU A N 1
ATOM 2270 C CA . GLU A 1 289 ? -12.388 -3.885 26.221 1.00 89.00 289 GLU A CA 1
ATOM 2271 C C . GLU A 1 289 ? -11.041 -4.560 26.492 1.00 89.00 289 GLU A C 1
ATOM 2273 O O . GLU A 1 289 ? -10.352 -4.190 27.443 1.00 89.00 289 GLU A O 1
ATOM 2278 N N . ARG A 1 290 ? -10.661 -5.558 25.687 1.00 87.94 290 ARG A N 1
ATOM 2279 C CA . ARG A 1 290 ? -9.424 -6.324 25.904 1.00 87.94 290 ARG A CA 1
ATOM 2280 C C . ARG A 1 290 ? -8.255 -5.858 25.046 1.00 87.94 290 ARG A C 1
ATOM 2282 O O . ARG A 1 290 ? -7.116 -6.005 25.473 1.00 87.94 290 ARG A O 1
ATOM 2289 N N . CYS A 1 291 ? -8.517 -5.325 23.854 1.00 88.38 291 CYS A N 1
ATOM 2290 C CA . CYS A 1 291 ? -7.480 -4.991 22.876 1.00 88.38 291 CYS A CA 1
ATOM 2291 C C . CYS A 1 291 ? -7.198 -3.496 22.782 1.00 88.38 291 CYS A C 1
ATOM 2293 O O . CYS A 1 291 ? -6.140 -3.130 22.275 1.00 88.38 291 CYS A O 1
ATOM 2295 N N . LEU A 1 292 ? -8.113 -2.638 23.237 1.00 91.62 292 LEU A N 1
ATOM 2296 C CA . LEU A 1 292 ? -7.964 -1.189 23.169 1.00 91.62 292 LEU A CA 1
ATOM 2297 C C . LEU A 1 292 ? -7.984 -0.599 24.580 1.00 91.62 292 LEU A C 1
ATOM 2299 O O . LEU A 1 292 ? -8.810 -0.958 25.415 1.00 91.62 292 LEU A O 1
ATOM 2303 N N . THR A 1 293 ? -7.069 0.325 24.855 1.00 93.19 293 THR A N 1
ATOM 2304 C CA . THR A 1 293 ? -6.984 1.030 26.143 1.00 93.19 293 THR A CA 1
ATOM 2305 C C . THR A 1 293 ? -6.957 2.540 25.951 1.00 93.19 293 THR A C 1
ATOM 2307 O O . THR A 1 293 ? -6.720 3.043 24.852 1.00 93.19 293 THR A O 1
ATOM 2310 N N . ASP A 1 294 ? -7.244 3.269 27.032 1.00 92.94 294 ASP A N 1
ATOM 2311 C CA . ASP A 1 294 ? -7.344 4.735 27.066 1.00 92.94 294 ASP A CA 1
ATOM 2312 C C . ASP A 1 294 ? -8.399 5.328 26.114 1.00 92.94 294 ASP A C 1
ATOM 2314 O O . ASP A 1 294 ? -8.360 6.518 25.818 1.00 92.94 294 ASP A O 1
ATOM 2318 N N . ILE A 1 295 ? -9.358 4.525 25.641 1.00 94.00 295 ILE A N 1
ATOM 2319 C CA . ILE A 1 295 ? -10.351 4.975 24.661 1.00 94.00 295 ILE A CA 1
ATOM 2320 C C . ILE A 1 295 ? -11.269 6.066 25.242 1.00 94.00 295 ILE A C 1
ATOM 2322 O O . ILE A 1 295 ? -11.785 5.914 26.355 1.00 94.00 295 ILE A O 1
ATOM 2326 N N . PRO A 1 296 ? -11.536 7.152 24.496 1.00 90.94 296 PRO A N 1
ATOM 2327 C CA . PRO A 1 296 ? -12.628 8.062 24.812 1.00 90.94 296 PRO A CA 1
ATOM 2328 C C . PRO A 1 296 ? -13.982 7.349 24.755 1.00 90.94 296 PRO A C 1
ATOM 2330 O O . PRO A 1 296 ? -14.252 6.581 23.834 1.00 90.94 296 PRO A O 1
ATOM 2333 N N . ILE A 1 297 ? -14.850 7.648 25.721 1.00 88.31 297 ILE A N 1
ATOM 2334 C CA . ILE A 1 297 ? -16.224 7.138 25.792 1.00 88.31 297 ILE A CA 1
ATOM 2335 C C . ILE A 1 297 ? -17.193 8.337 25.715 1.00 88.31 297 ILE A C 1
ATOM 2337 O O . ILE A 1 297 ? -16.921 9.352 26.365 1.00 88.31 297 ILE A O 1
ATOM 2341 N N . PRO A 1 298 ? -18.299 8.255 24.949 1.00 91.25 298 PRO A N 1
ATOM 2342 C CA . PRO A 1 298 ? -18.727 7.103 24.148 1.00 91.25 298 PRO A CA 1
ATOM 2343 C C . PRO A 1 298 ? -17.874 6.884 22.890 1.00 91.25 298 PRO A C 1
ATOM 2345 O O . PRO A 1 298 ? -17.432 7.844 22.255 1.00 91.25 298 PRO A O 1
ATOM 2348 N N . LEU A 1 299 ? -17.666 5.614 22.527 1.00 94.25 299 LEU A N 1
ATOM 2349 C CA . LEU A 1 299 ? -17.024 5.215 21.271 1.00 94.25 299 LEU A CA 1
ATOM 2350 C C . LEU A 1 299 ? -18.098 4.890 20.228 1.00 94.25 299 LEU A C 1
ATOM 2352 O O . LEU A 1 299 ? -19.026 4.136 20.512 1.00 94.25 299 LEU A O 1
ATOM 2356 N N . THR A 1 300 ? -17.955 5.430 19.018 1.00 94.81 300 THR A N 1
ATOM 2357 C CA . THR A 1 300 ? -18.853 5.109 17.902 1.00 94.81 300 THR A CA 1
ATOM 2358 C C . THR A 1 300 ? -18.392 3.829 17.211 1.00 94.81 300 THR A C 1
ATOM 2360 O O . THR A 1 300 ? -17.216 3.711 16.875 1.00 94.81 300 THR A O 1
ATOM 2363 N N . VAL A 1 301 ? -19.302 2.891 16.963 1.00 94.38 301 VAL A N 1
ATOM 2364 C CA . VAL A 1 301 ? -19.025 1.638 16.250 1.00 94.38 301 VAL A CA 1
ATOM 2365 C C . VAL A 1 301 ? -19.913 1.564 15.018 1.00 94.38 301 VAL A C 1
ATOM 2367 O O . VAL A 1 301 ? -21.130 1.666 15.125 1.00 94.38 301 VAL A O 1
ATOM 2370 N N . ALA A 1 302 ? -19.309 1.397 13.847 1.00 93.31 302 ALA A N 1
ATOM 2371 C CA . ALA A 1 302 ? -20.011 1.302 12.577 1.00 93.31 302 ALA A CA 1
ATOM 2372 C C . ALA A 1 302 ? -19.724 -0.048 11.912 1.00 93.31 302 ALA A C 1
ATOM 2374 O O . ALA A 1 302 ? -18.592 -0.535 11.943 1.00 93.31 302 ALA A O 1
ATOM 2375 N N . PHE A 1 303 ? -20.744 -0.619 11.277 1.00 91.19 303 PHE A N 1
ATOM 2376 C CA . PHE A 1 303 ? -20.644 -1.867 10.523 1.00 91.19 303 PHE A CA 1
ATOM 2377 C C . PHE A 1 303 ? -20.907 -1.603 9.042 1.00 91.19 303 PHE A C 1
ATOM 2379 O O . PHE A 1 303 ? -21.751 -0.775 8.693 1.00 91.19 303 PHE A O 1
ATOM 2386 N N . GLN A 1 304 ? -20.201 -2.312 8.166 1.00 90.19 304 GLN A N 1
ATOM 2387 C CA . GLN A 1 304 ? -20.511 -2.311 6.742 1.00 90.19 304 GLN A CA 1
ATOM 2388 C C . GLN A 1 304 ? -21.931 -2.851 6.532 1.00 90.19 304 GLN A C 1
ATOM 2390 O O . GLN A 1 304 ? -22.330 -3.835 7.154 1.00 90.19 304 GLN A O 1
ATOM 2395 N N . SER A 1 305 ? -22.697 -2.216 5.645 1.00 84.19 305 SER A N 1
ATOM 2396 C CA . SER A 1 305 ? -24.109 -2.551 5.381 1.00 84.19 305 SER A CA 1
ATOM 2397 C C . SER A 1 305 ? -24.377 -4.007 4.969 1.00 84.19 305 SER A C 1
ATOM 2399 O O . SER A 1 305 ? -25.488 -4.498 5.155 1.00 84.19 305 SER A O 1
ATOM 2401 N N . SER A 1 306 ? -23.373 -4.708 4.440 1.00 83.81 306 SER A N 1
ATOM 2402 C CA . SER A 1 306 ? -23.425 -6.129 4.074 1.00 83.81 306 SER A CA 1
ATOM 2403 C C . SER A 1 306 ? -23.329 -7.091 5.266 1.00 83.81 306 SER A C 1
ATOM 2405 O O . SER A 1 306 ? -23.597 -8.283 5.108 1.00 83.81 306 SER A O 1
ATOM 2407 N N . LEU A 1 307 ? -22.940 -6.616 6.452 1.00 85.50 307 LEU A N 1
ATOM 2408 C CA . LEU A 1 307 ? -22.750 -7.456 7.631 1.00 85.50 307 LEU A CA 1
ATOM 2409 C C . LEU A 1 307 ? -24.057 -7.652 8.398 1.00 85.50 307 LEU A C 1
ATOM 2411 O O . LEU A 1 307 ? -24.762 -6.701 8.734 1.00 85.50 307 LEU A O 1
ATOM 2415 N N . THR A 1 308 ? -24.347 -8.902 8.757 1.00 84.69 308 THR A N 1
ATOM 2416 C CA . THR A 1 308 ? -25.448 -9.218 9.673 1.00 84.69 308 THR A CA 1
ATOM 2417 C C . THR A 1 308 ? -24.928 -9.183 11.106 1.00 84.69 308 THR A C 1
ATOM 2419 O O . THR A 1 308 ? -24.141 -10.039 11.504 1.00 84.69 308 THR A O 1
ATOM 2422 N N . VAL A 1 309 ? -25.359 -8.207 11.905 1.00 85.56 309 VAL A N 1
ATOM 2423 C CA . VAL A 1 309 ? -24.938 -8.090 13.310 1.00 85.56 309 VAL A CA 1
ATOM 2424 C C . VAL A 1 309 ? -25.921 -8.833 14.215 1.00 85.56 309 VAL A C 1
ATOM 2426 O O . VAL A 1 309 ? -27.118 -8.554 14.203 1.00 85.56 309 VAL A O 1
ATOM 2429 N N . THR A 1 310 ? -25.427 -9.780 15.012 1.00 83.69 310 THR A N 1
ATOM 2430 C CA . THR A 1 310 ? -26.207 -10.466 16.050 1.00 83.69 310 THR A CA 1
ATOM 2431 C C . THR A 1 310 ? -25.939 -9.845 17.419 1.00 83.69 310 THR A C 1
ATOM 2433 O O . THR A 1 310 ? -24.789 -9.578 17.760 1.00 83.69 310 THR A O 1
ATOM 2436 N N . GLY A 1 311 ? -26.983 -9.655 18.229 1.00 83.38 311 GLY A N 1
ATOM 2437 C CA . GLY A 1 311 ? -26.884 -8.984 19.532 1.00 83.38 311 GLY A CA 1
ATOM 2438 C C . GLY A 1 311 ? -27.101 -7.470 19.439 1.00 83.38 311 GLY A C 1
ATOM 2439 O O . GLY A 1 311 ? -27.594 -6.969 18.432 1.00 83.38 311 GLY A O 1
ATOM 2440 N N . THR A 1 312 ? -26.776 -6.739 20.507 1.00 79.94 312 THR A N 1
ATOM 2441 C CA . THR A 1 312 ? -27.013 -5.289 20.609 1.00 79.94 312 THR A CA 1
ATOM 2442 C C . THR A 1 312 ? -25.752 -4.560 21.045 1.00 79.94 312 THR A C 1
ATOM 2444 O O . THR A 1 312 ? -25.166 -4.903 22.072 1.00 79.94 312 THR A O 1
ATOM 2447 N N . LEU A 1 313 ? -25.372 -3.532 20.288 1.00 79.19 313 LEU A N 1
ATOM 2448 C CA . LEU A 1 313 ? -24.229 -2.664 20.566 1.00 79.19 313 LEU A CA 1
ATOM 2449 C C . LEU A 1 313 ? -24.697 -1.207 20.626 1.00 79.19 313 LEU A C 1
ATOM 2451 O O . LEU A 1 313 ? -24.228 -0.364 19.880 1.00 79.19 313 LEU A O 1
ATOM 2455 N N . ASP A 1 314 ? -25.696 -0.944 21.464 1.00 75.31 314 ASP A N 1
ATOM 2456 C CA . ASP A 1 314 ? -26.289 0.382 21.626 1.00 75.31 314 ASP A CA 1
ATOM 2457 C C . ASP A 1 314 ? -26.503 0.654 23.118 1.00 75.31 314 ASP A C 1
ATOM 2459 O O . ASP A 1 314 ? -27.480 0.215 23.727 1.00 75.31 314 ASP A O 1
ATOM 2463 N N . GLY A 1 315 ? -25.507 1.277 23.742 1.00 77.00 315 GLY A N 1
ATOM 2464 C CA . GLY A 1 315 ? -25.535 1.634 25.156 1.00 77.00 315 GLY A CA 1
ATOM 2465 C C . GLY A 1 315 ? -24.606 2.804 25.458 1.00 77.00 315 GLY A C 1
ATOM 2466 O O . GLY A 1 315 ? -23.838 3.241 24.607 1.00 77.00 315 GLY A O 1
ATOM 2467 N N . ASP A 1 316 ? -24.612 3.288 26.700 1.00 78.56 316 ASP A N 1
ATOM 2468 C CA . ASP A 1 316 ? -23.925 4.537 27.083 1.00 78.56 316 ASP A CA 1
ATOM 2469 C C . ASP A 1 316 ? -22.414 4.560 26.780 1.00 78.56 316 ASP A C 1
ATOM 2471 O O . ASP A 1 316 ? -21.808 5.627 26.667 1.00 78.56 316 ASP A O 1
ATOM 2475 N N . ARG A 1 317 ? -21.782 3.382 26.667 1.00 83.62 317 ARG A N 1
ATOM 2476 C CA . ARG A 1 317 ? -20.344 3.249 26.387 1.00 83.62 317 ARG A CA 1
ATOM 2477 C C . ARG A 1 317 ? -20.015 3.115 24.899 1.00 83.62 317 ARG A C 1
ATOM 2479 O O . ARG A 1 317 ? -18.984 3.630 24.464 1.00 83.62 317 ARG A O 1
ATOM 2486 N N . PHE A 1 318 ? -20.864 2.424 24.143 1.00 88.94 318 PHE A N 1
ATOM 2487 C CA . PHE A 1 318 ? -20.647 2.110 22.735 1.00 88.94 318 PHE A CA 1
ATOM 2488 C C . PHE A 1 318 ? -21.910 2.454 21.953 1.00 88.94 318 PHE A C 1
ATOM 2490 O O . PHE A 1 318 ? -22.963 1.863 22.188 1.00 88.94 318 PHE A O 1
ATOM 2497 N N . ILE A 1 319 ? -21.783 3.416 21.046 1.00 86.44 319 ILE A N 1
ATOM 2498 C CA . ILE A 1 319 ? -22.892 3.926 20.242 1.00 86.44 319 ILE A CA 1
ATOM 2499 C C . ILE A 1 319 ? -22.817 3.277 18.866 1.00 86.44 319 ILE A C 1
ATOM 2501 O O . ILE A 1 319 ? -21.804 3.419 18.173 1.00 86.44 319 ILE A O 1
ATOM 2505 N N . LEU A 1 320 ? -23.890 2.603 18.459 1.00 86.00 320 LEU A N 1
ATOM 2506 C CA . LEU A 1 320 ? -24.036 2.105 17.096 1.00 86.00 320 LEU A CA 1
ATOM 2507 C C . LEU A 1 320 ? -24.244 3.287 16.141 1.00 86.00 320 LEU A C 1
ATOM 2509 O O . LEU A 1 320 ? -25.186 4.060 16.299 1.00 86.00 320 LEU A O 1
ATOM 2513 N N . ALA A 1 321 ? -23.370 3.429 15.150 1.00 84.81 321 ALA A N 1
ATOM 2514 C CA . ALA A 1 321 ? -23.567 4.355 14.040 1.00 84.81 321 ALA A CA 1
ATOM 2515 C C . ALA A 1 321 ? -24.335 3.702 12.889 1.00 84.81 321 ALA A C 1
ATOM 2517 O O . ALA A 1 321 ? -24.413 2.475 12.786 1.00 84.81 321 ALA A O 1
ATOM 2518 N N . ASP A 1 322 ? -24.837 4.552 11.990 1.00 83.56 322 ASP A N 1
ATOM 2519 C CA . ASP A 1 322 ? -25.436 4.115 10.734 1.00 83.56 322 ASP A CA 1
ATOM 2520 C C . ASP A 1 322 ? -24.480 3.191 9.958 1.00 83.56 322 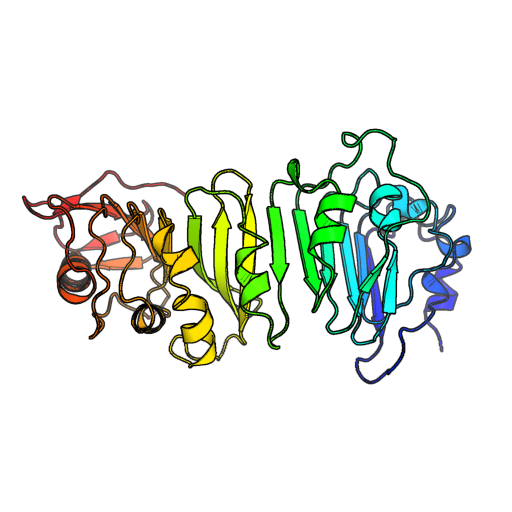ASP A C 1
ATOM 2522 O O . ASP A 1 322 ? -23.263 3.441 9.924 1.00 83.56 322 ASP A O 1
ATOM 2526 N N . PRO A 1 323 ? -25.010 2.138 9.309 1.00 81.38 323 PRO A N 1
ATOM 2527 C CA . PRO A 1 323 ? -24.208 1.293 8.446 1.00 81.38 323 PRO A CA 1
ATOM 2528 C C . PRO A 1 323 ? -23.556 2.110 7.333 1.00 81.38 323 PRO A C 1
ATOM 2530 O O . PRO A 1 323 ? -24.192 2.980 6.736 1.00 81.38 323 PRO A O 1
ATOM 2533 N N . PHE A 1 324 ? -22.301 1.803 7.018 1.00 83.88 324 PHE A N 1
ATOM 2534 C CA . PHE A 1 324 ? -21.581 2.468 5.934 1.00 83.88 324 PHE A CA 1
ATOM 2535 C C . PHE A 1 324 ? -21.509 1.591 4.676 1.00 83.88 324 PHE A C 1
ATOM 2537 O O . PHE A 1 324 ? -21.602 0.358 4.730 1.00 83.88 324 PHE A O 1
ATOM 2544 N N . SER A 1 325 ? -21.374 2.247 3.526 1.00 72.81 325 SER A N 1
ATOM 2545 C CA . SER A 1 325 ? -21.067 1.633 2.232 1.00 72.81 325 SER A CA 1
ATOM 2546 C C . SER A 1 325 ? -19.609 1.923 1.876 1.00 72.81 325 SER A C 1
ATOM 2548 O O . SER A 1 325 ? -19.180 3.065 2.048 1.00 72.81 325 SER A O 1
ATOM 2550 N N . GLU A 1 326 ? -18.876 0.915 1.396 1.00 57.84 326 GLU A N 1
ATOM 2551 C CA . GLU A 1 326 ? -17.578 1.123 0.725 1.00 57.84 326 GLU A CA 1
ATOM 2552 C C . GLU A 1 326 ? -17.752 1.836 -0.622 1.00 57.84 326 GLU A C 1
ATOM 2554 O O . GLU A 1 326 ? -18.778 1.589 -1.302 1.00 57.84 326 GLU A O 1
#

Secondary structure (DSSP, 8-state):
--GGGGGGS--TT--EEEEE--TT-SS-B--GGG-HHHHSSS-TT--EEEEESBPPPSS--GGGGG-SEEEEEESSS-EEETHHHHH-TT--EEEEEESS-EEEPPSS---S-TTS----EEEEEESS-HHHHHHHHTGGG-SEEEEEPPSSS-TTTTTGGG-S-S-EEEEEEEETTEEEEEEEETTT-EEEEEEE-TTS-TTSHHHHHHHT-HHHHTTEEEEEEEGGGGGGGGG--B-TT--EEEEEEPTT---PPPSSPEE-TT--EEEEEESS-EEEHHHHHHHHHHHEES--SSEEEEEBTT-EEES---BTTEEEPPPB--

Foldseek 3Di:
DDCLVVLLAAPQPDAEEEDEDDPPPQAQDADPNQDLNSQQPRHQNHAEYEEHSHDHDPDGRLSQLNHQEYEAEHAYQEEDELVSQVSNQNHQYEYYAYANYEYDYDPDDPPDCLPRHNHQEYAYEYQDHVVVSCVSNVLQPHQAYEYHHDPDDCPVCVCVQVPDPAAWEWEFEQDPQATKTKIAGPPRNGMYIDHDHNPDQLLPPVNLVSLLPCVRLCRHQHYEYELSNLNVCLSAQENANHQEYEYEYDVPGALDADQRAYEYQNHAEYEYEYDQEEHELVSVVVNCVRHYPNYDPQHEYEYAPNYHYDDDQPDRNYHYDDHDHD

pLDDT: mean 77.0, std 13.76, range [36.84, 97.44]